Protein AF-0000000082937154 (afdb_homodimer)

Solvent-accessible surface area (backbone atoms only — not comparable to full-atom values): 15967 Å² total; per-residue (Å²): 131,88,76,51,80,86,66,38,64,66,55,57,50,41,54,34,39,50,52,52,50,51,52,53,35,63,71,28,48,88,72,75,44,52,66,71,50,44,55,55,50,51,50,39,73,74,44,65,53,44,35,60,64,55,51,27,68,72,65,76,47,57,61,68,59,49,54,52,46,49,52,52,39,34,72,74,45,31,31,45,79,43,71,35,86,90,38,79,87,40,44,27,39,31,69,30,74,59,29,53,55,45,42,71,60,46,50,59,52,53,53,49,49,49,48,42,43,45,56,98,56,53,72,68,55,48,54,53,42,50,52,52,50,50,47,30,36,52,47,48,55,75,73,103,132,87,76,50,80,87,66,37,64,66,55,56,50,40,54,33,40,52,53,53,52,52,52,53,36,63,71,29,48,90,71,75,43,51,66,72,50,44,53,55,50,52,50,38,74,74,44,65,54,44,35,61,66,56,51,27,66,72,64,75,48,57,61,70,60,49,54,52,46,49,52,52,39,34,74,73,45,31,32,44,79,43,70,34,87,89,39,79,87,40,44,28,40,31,68,32,76,58,28,52,56,46,44,71,60,46,50,59,52,54,51,51,48,50,49,42,42,44,57,97,56,51,71,70,56,48,54,52,41,51,52,53,49,50,48,30,36,52,46,48,56,74,71,102

Nearest PDB structures (foldseek):
  6pcp-assembly2_C  TM=8.748E-01  e=1.865E-07  Bordetella pertussis
  3bpx-assembly1_A  TM=7.138E-01  e=6.245E-08  unclassified
  3bpv-assembly1_A-2  TM=7.053E-01  e=4.897E-08  unclassified
  3vod-assembly1_A  TM=7.168E-01  e=1.219E-07  Escherichia coli K-12
  7kfq-assembly1_A  TM=7.579E-01  e=2.853E-07  Variovorax paradoxus

Organism: NCBI:txid1808955

Radius of gyration: 21.69 Å; Cα contacts (8 Å, |Δi|>4): 316; chains: 2; bounding box: 41×73×37 Å

Sequence (288 aa):
MKLSLHDYISIKLHQTDLNLTSFIKSKLEPYNIAPEQNLIMMLLWEKDGLTQNQLVESLDKDKTNIARMASNLEQKGFIKRINCDHDRRSVRLYLTQKGKELGEEIIPIAEAFNEIVCHDITKKELIEFERILSKMNRNVQKLIMKLSLHDYISIKLHQTDLNLTSFIKSKLEPYNIAPEQNLIMMLLWEKDGLTQNQLVESLDKDKTNIARMASNLEQKGFIKRINCDHDRRSVRLYLTQKGKELGEEIIPIAEAFNEIVCHDITKKELIEFERILSKMNRNVQKLI

pLDDT: mean 92.47, std 8.11, range [46.94, 98.44]

Structure (mmCIF, N/CA/C/O backbone):
data_AF-0000000082937154-model_v1
#
loop_
_entity.id
_entity.type
_entity.pdbx_description
1 polymer 'MarR family transcriptional regulator'
#
loop_
_atom_site.group_PDB
_atom_site.id
_atom_site.type_symbol
_atom_site.label_atom_id
_atom_site.label_alt_id
_atom_site.label_comp_id
_atom_site.label_asym_id
_atom_site.label_entity_id
_atom_site.label_seq_id
_atom_site.pdbx_PDB_ins_code
_atom_site.Cartn_x
_atom_site.Cartn_y
_atom_site.Cartn_z
_atom_site.occupancy
_atom_site.B_iso_or_equiv
_atom_site.auth_seq_id
_atom_site.auth_comp_id
_atom_site.auth_asym_id
_atom_site.auth_atom_id
_atom_site.pdbx_PDB_model_num
ATOM 1 N N . MET A 1 1 ? 14.117 -17.875 -15.75 1 48.12 1 MET A N 1
ATOM 2 C CA . MET A 1 1 ? 14.305 -18.156 -14.328 1 48.12 1 MET A CA 1
ATOM 3 C C . MET A 1 1 ? 12.984 -18.094 -13.578 1 48.12 1 MET A C 1
ATOM 5 O O . MET A 1 1 ? 12.148 -17.234 -13.852 1 48.12 1 MET A O 1
ATOM 9 N N . LYS A 1 2 ? 12.555 -19.172 -12.984 1 67.25 2 LYS A N 1
ATOM 10 C CA . LYS A 1 2 ? 11.281 -19.297 -12.273 1 67.25 2 LYS A CA 1
ATOM 11 C C . LYS A 1 2 ? 11.266 -18.438 -11.016 1 67.25 2 LYS A C 1
ATOM 13 O O . LYS A 1 2 ? 12.07 -18.656 -10.102 1 67.25 2 LYS A O 1
ATOM 18 N N . LEU A 1 3 ? 10.711 -17.344 -11.094 1 74.25 3 LEU A N 1
ATOM 19 C CA . LEU A 1 3 ? 10.617 -16.453 -9.938 1 74.25 3 LEU A CA 1
ATOM 20 C C . LEU A 1 3 ? 9.758 -17.078 -8.844 1 74.25 3 LEU A C 1
ATOM 22 O O . LEU A 1 3 ? 8.758 -17.734 -9.141 1 74.25 3 LEU A O 1
ATOM 26 N N . SER A 1 4 ? 10.422 -17 -7.703 1 83.38 4 SER A N 1
ATOM 27 C CA . SER A 1 4 ? 9.641 -17.359 -6.523 1 83.38 4 SER A CA 1
ATOM 28 C C . SER A 1 4 ? 8.969 -16.125 -5.922 1 83.38 4 SER A C 1
ATOM 30 O O . SER A 1 4 ? 9.297 -14.992 -6.289 1 83.38 4 SER A O 1
ATOM 32 N N . LEU A 1 5 ? 8.008 -16.375 -5.082 1 80.06 5 LEU A N 1
ATOM 33 C CA . LEU A 1 5 ? 7.254 -15.305 -4.441 1 80.06 5 LEU A CA 1
ATOM 34 C C . LEU A 1 5 ? 8.195 -14.281 -3.814 1 80.06 5 LEU A C 1
ATOM 36 O O . LEU A 1 5 ? 7.953 -13.078 -3.906 1 80.06 5 LEU A O 1
ATOM 40 N N . HIS A 1 6 ? 9.344 -14.742 -3.311 1 77 6 HIS A N 1
ATOM 41 C CA . HIS A 1 6 ? 10.266 -13.891 -2.57 1 77 6 HIS A CA 1
ATOM 42 C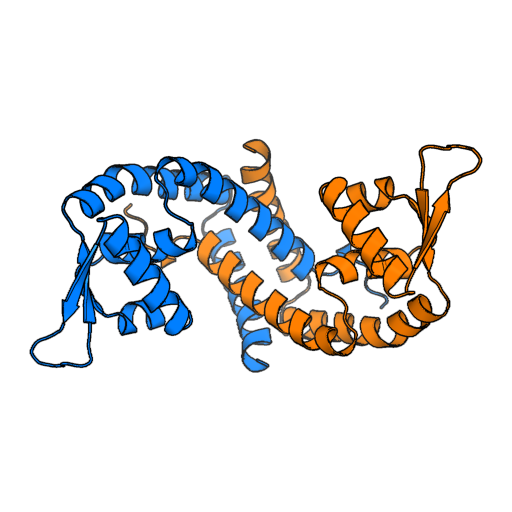 C . HIS A 1 6 ? 11.102 -13.031 -3.516 1 77 6 HIS A C 1
ATOM 44 O O . HIS A 1 6 ? 11.773 -12.094 -3.08 1 77 6 HIS A O 1
ATOM 50 N N . ASP A 1 7 ? 10.93 -13.375 -4.77 1 85 7 ASP A N 1
ATOM 51 C CA . ASP A 1 7 ? 11.695 -12.625 -5.758 1 85 7 ASP A CA 1
ATOM 52 C C . ASP A 1 7 ? 10.969 -11.344 -6.168 1 85 7 ASP A C 1
ATOM 54 O O . ASP A 1 7 ? 11.562 -10.461 -6.789 1 85 7 ASP A O 1
ATOM 58 N N . TYR A 1 8 ? 9.773 -11.234 -5.789 1 91.38 8 TYR A N 1
ATOM 59 C CA . TYR A 1 8 ? 8.969 -10.094 -6.195 1 91.38 8 TYR A CA 1
ATOM 60 C C . TYR A 1 8 ? 9.062 -8.961 -5.18 1 91.38 8 TYR A C 1
ATOM 62 O O . TYR A 1 8 ? 8.367 -8.977 -4.16 1 91.38 8 TYR A O 1
ATOM 70 N N . ILE A 1 9 ? 9.875 -7.965 -5.523 1 95.38 9 ILE A N 1
ATOM 71 C CA . ILE A 1 9 ? 10.125 -6.852 -4.617 1 95.38 9 ILE A CA 1
ATOM 72 C C . ILE A 1 9 ? 8.812 -6.113 -4.332 1 95.38 9 ILE A C 1
ATOM 74 O O . ILE A 1 9 ? 8.633 -5.559 -3.246 1 95.38 9 ILE A O 1
ATOM 78 N N . SER A 1 10 ? 7.887 -6.199 -5.312 1 96.38 10 SER A N 1
ATOM 79 C CA . SER A 1 10 ? 6.609 -5.508 -5.188 1 96.38 10 SER A CA 1
ATOM 80 C C . SER A 1 10 ? 5.793 -6.062 -4.027 1 96.38 10 SER A C 1
ATOM 82 O O . SER A 1 10 ? 5.012 -5.336 -3.404 1 96.38 10 SER A O 1
ATOM 84 N N . ILE A 1 11 ? 5.965 -7.336 -3.727 1 93.75 11 ILE A N 1
ATOM 85 C CA . ILE A 1 11 ? 5.234 -7.965 -2.631 1 93.75 11 ILE A CA 1
ATOM 86 C C . ILE A 1 11 ? 5.754 -7.434 -1.296 1 93.75 11 ILE A C 1
ATOM 88 O O . ILE A 1 11 ? 4.965 -7.074 -0.416 1 93.75 11 ILE A O 1
ATOM 92 N N . LYS A 1 12 ? 7.047 -7.344 -1.156 1 93.94 12 LYS A N 1
ATOM 93 C CA . LYS A 1 12 ? 7.637 -6.797 0.06 1 93.94 12 LYS A CA 1
ATOM 94 C C . LYS A 1 12 ? 7.273 -5.324 0.232 1 93.94 12 LYS A C 1
ATOM 96 O O . LYS A 1 12 ? 7.004 -4.871 1.348 1 93.94 12 LYS A O 1
ATOM 101 N N . LEU A 1 13 ? 7.316 -4.605 -0.853 1 97.25 13 LEU A N 1
ATOM 102 C CA . LEU A 1 13 ? 6.91 -3.205 -0.842 1 97.25 13 LEU A CA 1
ATOM 103 C C . LEU A 1 13 ? 5.473 -3.061 -0.359 1 97.25 13 LEU A C 1
ATOM 105 O O . LEU A 1 13 ? 5.18 -2.225 0.499 1 97.25 13 LEU A O 1
ATOM 109 N N . HIS A 1 14 ? 4.602 -3.881 -0.85 1 95.56 14 HIS A N 1
ATOM 110 C CA . HIS A 1 14 ? 3.189 -3.861 -0.482 1 95.56 14 HIS A CA 1
ATOM 111 C C . HIS A 1 14 ? 3 -4.18 0.997 1 95.56 14 HIS A C 1
ATOM 113 O O . HIS A 1 14 ? 2.281 -3.467 1.702 1 95.56 14 HIS A O 1
ATOM 119 N N . GLN A 1 15 ? 3.627 -5.211 1.445 1 92.25 15 GLN A N 1
ATOM 120 C CA . GLN A 1 15 ? 3.523 -5.609 2.846 1 92.25 15 GLN A CA 1
ATOM 121 C C . GLN A 1 15 ? 4.016 -4.5 3.77 1 92.25 15 GLN A C 1
ATOM 123 O O . GLN A 1 15 ? 3.406 -4.23 4.809 1 92.25 15 GLN A O 1
ATOM 128 N N . THR A 1 16 ? 5.102 -3.898 3.385 1 96.12 16 THR A N 1
ATOM 129 C CA . THR A 1 16 ? 5.641 -2.799 4.176 1 96.12 16 THR A CA 1
ATOM 130 C C . THR A 1 16 ? 4.66 -1.631 4.219 1 96.12 16 THR A C 1
ATOM 132 O O . THR A 1 16 ? 4.395 -1.072 5.285 1 96.12 16 THR A O 1
ATOM 135 N N . ASP A 1 17 ? 4.141 -1.3 3.082 1 96.25 17 ASP A N 1
ATOM 136 C CA . ASP A 1 17 ? 3.174 -0.207 3.025 1 96.25 17 ASP A CA 1
ATOM 137 C C . ASP A 1 17 ? 1.973 -0.488 3.928 1 96.25 17 ASP A C 1
ATOM 139 O O . ASP A 1 17 ? 1.494 0.405 4.629 1 96.25 17 ASP A O 1
ATOM 143 N N . LEU A 1 18 ? 1.477 -1.702 3.936 1 93.44 18 LEU A N 1
ATOM 144 C CA . LEU A 1 18 ? 0.341 -2.074 4.773 1 93.44 18 LEU A CA 1
ATOM 145 C C . LEU A 1 18 ? 0.667 -1.877 6.25 1 93.44 18 LEU A C 1
ATOM 147 O O . LEU A 1 18 ? -0.152 -1.35 7.004 1 93.44 18 LEU A O 1
ATOM 151 N N . ASN A 1 19 ? 1.803 -2.305 6.602 1 94.31 19 ASN A N 1
ATOM 152 C CA . ASN A 1 19 ? 2.197 -2.172 8 1 94.31 19 ASN A CA 1
ATOM 153 C C . ASN A 1 19 ? 2.365 -0.709 8.398 1 94.31 19 ASN A C 1
ATOM 155 O O . ASN A 1 19 ? 1.911 -0.299 9.469 1 94.31 19 ASN A O 1
ATOM 159 N N . LEU A 1 20 ? 2.998 0.089 7.57 1 96.62 20 LEU A N 1
ATOM 160 C CA . LEU A 1 20 ? 3.182 1.51 7.844 1 96.62 20 LEU A CA 1
ATOM 161 C C . LEU A 1 20 ? 1.838 2.225 7.938 1 96.62 20 LEU A C 1
ATOM 163 O O . LEU A 1 20 ? 1.603 2.994 8.875 1 96.62 20 LEU A O 1
ATOM 167 N N . THR A 1 21 ? 1.001 1.946 7.02 1 95.5 21 THR A N 1
ATOM 168 C CA . THR A 1 21 ? -0.296 2.611 6.969 1 95.5 21 THR A CA 1
ATOM 169 C C . THR A 1 21 ? -1.167 2.189 8.148 1 95.5 21 THR A C 1
ATOM 171 O O . THR A 1 21 ? -1.877 3.012 8.727 1 95.5 21 THR A O 1
ATOM 174 N N . SER A 1 22 ? -1.116 0.911 8.469 1 94.5 22 SER A N 1
ATOM 175 C CA . SER A 1 22 ? -1.858 0.433 9.633 1 94.5 22 SER A CA 1
ATOM 176 C C . SER A 1 22 ? -1.405 1.141 10.906 1 94.5 22 SER A C 1
ATOM 178 O O . SER A 1 22 ? -2.232 1.535 11.727 1 94.5 22 SER A O 1
ATOM 180 N N . PHE A 1 23 ? -0.151 1.276 11.047 1 96.06 23 PHE A N 1
ATOM 181 C CA . PHE A 1 23 ? 0.406 1.916 12.234 1 96.06 23 PHE A CA 1
ATOM 182 C C . PHE A 1 23 ? -0.051 3.367 12.336 1 96.06 23 PHE A C 1
ATOM 184 O O . PHE A 1 23 ? -0.577 3.789 13.367 1 96.06 23 PHE A O 1
ATOM 191 N N . ILE A 1 24 ? 0.097 4.117 11.258 1 96.75 24 ILE A N 1
ATOM 192 C CA . ILE A 1 24 ? -0.251 5.531 11.328 1 96.75 24 ILE A CA 1
ATOM 193 C C . ILE A 1 24 ? -1.763 5.688 11.477 1 96.75 24 ILE A C 1
ATOM 195 O O . ILE A 1 24 ? -2.236 6.602 12.156 1 96.75 24 ILE A O 1
ATOM 199 N N . LYS A 1 25 ? -2.496 4.844 10.852 1 96.25 25 LYS A N 1
ATOM 200 C CA . LYS A 1 25 ? -3.947 4.848 11.016 1 96.25 25 LYS A CA 1
ATOM 201 C C . LYS A 1 25 ? -4.332 4.695 12.484 1 96.25 25 LYS A C 1
ATOM 203 O O . LYS A 1 25 ? -5.219 5.398 12.977 1 96.25 25 LYS A O 1
ATOM 208 N N . SER A 1 26 ? -3.691 3.768 13.133 1 96.25 26 SER A N 1
ATOM 209 C CA . SER A 1 26 ? -3.984 3.531 14.547 1 96.25 26 SER A CA 1
ATOM 210 C C . SER A 1 26 ? -3.684 4.766 15.391 1 96.25 26 SER A C 1
ATOM 212 O O . SER A 1 26 ? -4.352 5.016 16.391 1 96.25 26 SER A O 1
ATOM 214 N N . LYS A 1 27 ? -2.67 5.535 15.031 1 96.38 27 LYS A N 1
ATOM 215 C CA . LYS A 1 27 ? -2.299 6.742 15.758 1 96.38 27 LYS A CA 1
ATOM 216 C C . LYS A 1 27 ? -3.277 7.879 15.477 1 96.38 27 LYS A C 1
ATOM 218 O O . LYS A 1 27 ? -3.496 8.742 16.328 1 96.38 27 LYS A O 1
ATOM 223 N N . LEU A 1 28 ? -3.928 7.844 14.352 1 97.25 28 LEU A N 1
ATOM 224 C CA . LEU A 1 28 ? -4.812 8.922 13.93 1 97.25 28 LEU A CA 1
ATOM 225 C C . LEU A 1 28 ? -6.25 8.641 14.352 1 97.25 28 LEU A C 1
ATOM 227 O O . LEU A 1 28 ? -7.078 9.555 14.391 1 97.25 28 LEU A O 1
ATOM 231 N N . GLU A 1 29 ? -6.512 7.418 14.656 1 96.38 29 GLU A N 1
ATOM 232 C CA . GLU A 1 29 ? -7.863 6.941 14.945 1 96.38 29 GLU A CA 1
ATOM 233 C C . GLU A 1 29 ? -8.531 7.785 16.031 1 96.38 29 GLU A C 1
ATOM 235 O O . GLU A 1 29 ? -9.672 8.211 15.875 1 96.38 29 GLU A O 1
ATOM 240 N N . PRO A 1 30 ? -7.859 8.117 17.062 1 96.69 30 PRO A N 1
ATOM 241 C CA . PRO A 1 30 ? -8.484 8.906 18.141 1 96.69 30 PRO A CA 1
ATOM 242 C C . PRO A 1 30 ? -8.945 10.281 17.672 1 96.69 30 PRO A C 1
ATOM 244 O O . PRO A 1 30 ? -9.773 10.914 18.312 1 96.69 30 PRO A O 1
ATOM 247 N N . TYR A 1 31 ? -8.453 10.766 16.594 1 96.56 31 TYR A N 1
ATOM 248 C CA . TYR A 1 31 ? -8.742 12.117 16.109 1 96.56 31 TYR A CA 1
ATOM 249 C C . TYR A 1 31 ? -9.766 12.094 14.992 1 96.56 31 TYR A C 1
ATOM 251 O O . TYR A 1 31 ? -10.062 13.133 14.391 1 96.56 31 TYR A O 1
ATOM 259 N N . ASN A 1 32 ? -10.172 10.898 14.648 1 95.12 32 ASN A N 1
ATOM 260 C CA . ASN A 1 32 ? -11.195 10.703 13.625 1 95.12 32 ASN A CA 1
ATOM 261 C C . ASN A 1 32 ? -10.734 11.234 12.273 1 95.12 32 ASN A C 1
ATOM 263 O O . ASN A 1 32 ? -11.484 11.945 11.594 1 95.12 32 ASN A O 1
ATOM 267 N N . ILE A 1 33 ? -9.555 11.055 11.914 1 95.88 33 ILE A N 1
ATOM 268 C CA . ILE A 1 33 ? -8.984 11.453 10.633 1 95.88 33 ILE A CA 1
ATOM 269 C C . ILE A 1 33 ? -8.32 10.25 9.969 1 95.88 33 ILE A C 1
ATOM 271 O O . ILE A 1 33 ? -7.543 9.531 10.602 1 95.88 33 ILE A O 1
ATOM 275 N N . ALA A 1 34 ? -8.656 9.969 8.781 1 94.69 34 ALA A N 1
ATOM 276 C CA . ALA A 1 34 ? -8.016 8.906 8.008 1 94.69 34 ALA A CA 1
ATOM 277 C C . ALA A 1 34 ? -6.66 9.352 7.469 1 94.69 34 ALA A C 1
ATOM 279 O O . ALA A 1 34 ? -6.418 10.547 7.305 1 94.69 34 ALA A O 1
ATOM 280 N N . PRO A 1 35 ? -5.832 8.398 7.133 1 94.31 35 PRO A N 1
ATOM 281 C CA . PRO A 1 35 ? -4.508 8.742 6.609 1 94.31 35 PRO A CA 1
ATOM 282 C C . PRO A 1 35 ? -4.578 9.625 5.367 1 94.31 35 PRO A C 1
ATOM 284 O O . PRO A 1 35 ? -3.842 10.609 5.262 1 94.31 35 PRO A O 1
ATOM 287 N N . GLU A 1 36 ? -5.504 9.344 4.535 1 92.94 36 GLU A N 1
ATOM 288 C CA . GLU A 1 36 ? -5.625 10.125 3.309 1 92.94 36 GLU A CA 1
ATOM 289 C C . GLU A 1 36 ? -6.125 11.539 3.602 1 92.94 36 GLU A C 1
ATOM 291 O O . GLU A 1 36 ? -5.727 12.492 2.938 1 92.94 36 GLU A O 1
ATOM 296 N N . GLN A 1 37 ? -7 11.633 4.473 1 95.06 37 GLN A N 1
ATOM 297 C CA . GLN A 1 37 ? -7.473 12.945 4.91 1 95.06 37 GLN A CA 1
ATOM 298 C C . GLN A 1 37 ? -6.352 13.742 5.57 1 95.06 37 GLN A C 1
ATOM 300 O O . GLN A 1 37 ? -6.25 14.953 5.379 1 95.06 37 GLN A O 1
ATOM 305 N N . ASN A 1 38 ? -5.559 13.031 6.309 1 95.25 38 ASN A N 1
ATOM 306 C CA . ASN A 1 38 ? -4.43 13.68 6.977 1 95.25 38 ASN A CA 1
ATOM 307 C C . ASN A 1 38 ? -3.471 14.305 5.969 1 95.25 38 ASN A C 1
ATOM 309 O O . ASN A 1 38 ? -2.859 15.336 6.25 1 95.25 38 ASN A O 1
ATOM 313 N N . LEU A 1 39 ? -3.307 13.727 4.887 1 94.31 39 LEU A N 1
ATOM 314 C CA . LEU A 1 39 ? -2.439 14.297 3.861 1 94.31 39 LEU A CA 1
ATOM 315 C C . LEU A 1 39 ? -2.924 15.68 3.439 1 94.31 39 LEU A C 1
ATOM 317 O O . LEU A 1 39 ? -2.119 16.594 3.252 1 94.31 39 LEU A O 1
ATOM 321 N N . ILE A 1 40 ? -4.215 15.789 3.258 1 94.88 40 ILE A N 1
ATOM 322 C CA . ILE A 1 40 ? -4.797 17.094 2.926 1 94.88 40 ILE A CA 1
ATOM 323 C C . ILE A 1 40 ? -4.52 18.078 4.051 1 94.88 40 ILE A C 1
ATOM 325 O O . ILE A 1 40 ? -4.09 19.203 3.799 1 94.88 40 ILE A O 1
ATOM 329 N N . MET A 1 41 ? -4.75 17.625 5.246 1 96.75 41 MET A N 1
ATOM 330 C CA . MET A 1 41 ? -4.539 18.484 6.41 1 96.75 41 MET A CA 1
ATOM 331 C C . MET A 1 41 ? -3.086 18.938 6.5 1 96.75 41 MET A C 1
ATOM 333 O O . MET A 1 41 ? -2.809 20.094 6.797 1 96.75 41 MET A O 1
ATOM 337 N N . MET A 1 42 ? -2.211 18.078 6.238 1 95.38 42 MET A N 1
ATOM 338 C CA . MET A 1 42 ? -0.787 18.391 6.281 1 95.38 42 MET A CA 1
ATOM 339 C C . MET A 1 42 ? -0.443 19.5 5.293 1 95.38 42 MET A C 1
ATOM 341 O O . MET A 1 4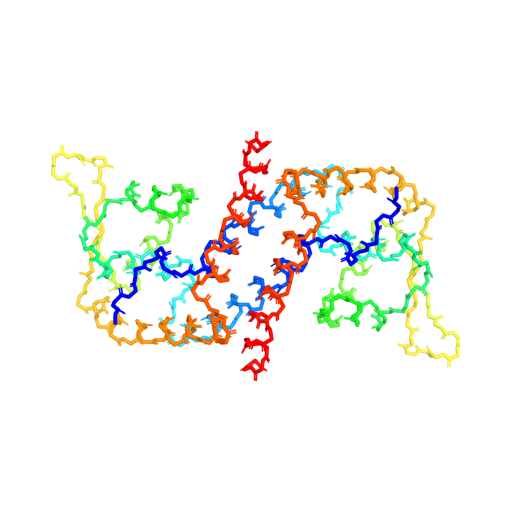2 ? 0.333 20.391 5.613 1 95.38 42 MET A O 1
ATOM 345 N N . LEU A 1 43 ? -0.946 19.406 4.145 1 94.94 43 LEU A N 1
ATOM 346 C CA . LEU A 1 43 ? -0.717 20.453 3.15 1 94.94 43 LEU A CA 1
ATOM 347 C C . LEU A 1 43 ? -1.264 21.781 3.633 1 94.94 43 LEU A C 1
ATOM 349 O O . LEU A 1 43 ? -0.603 22.812 3.492 1 94.94 43 LEU A O 1
ATOM 353 N N . LEU A 1 44 ? -2.402 21.719 4.246 1 96.56 44 LEU A N 1
ATOM 354 C CA . LEU A 1 44 ? -3.047 22.938 4.711 1 96.56 44 LEU A CA 1
ATOM 355 C C . LEU A 1 44 ? -2.307 23.531 5.91 1 96.56 44 LEU A C 1
ATOM 357 O O . LEU A 1 44 ? -2.264 24.75 6.086 1 96.56 44 LEU A O 1
ATOM 361 N N . TRP A 1 45 ? -1.768 22.656 6.723 1 95.69 45 TRP A N 1
ATOM 362 C CA . TRP A 1 45 ? -0.969 23.125 7.848 1 95.69 45 TRP A CA 1
ATOM 363 C C . TRP A 1 45 ? 0.317 23.797 7.367 1 95.69 45 TRP A C 1
ATOM 365 O O . TRP A 1 45 ? 0.853 24.672 8.039 1 95.69 45 TRP A O 1
ATOM 375 N N . GLU A 1 46 ? 0.781 23.391 6.25 1 93.81 46 GLU A N 1
ATOM 376 C CA . GLU A 1 46 ? 1.952 24.016 5.641 1 93.81 46 GLU A CA 1
ATOM 377 C C . GLU A 1 46 ? 1.587 25.328 4.957 1 93.81 46 GLU A C 1
ATOM 379 O O . GLU A 1 46 ? 2.314 26.312 5.074 1 93.81 46 GLU A O 1
ATOM 384 N N . LYS A 1 47 ? 0.538 25.25 4.203 1 94.75 47 LYS A N 1
ATOM 385 C CA . LYS A 1 47 ? 0.03 26.422 3.504 1 94.75 47 LYS A CA 1
ATOM 386 C C . LYS A 1 47 ? -1.495 26.422 3.459 1 94.75 47 LYS A C 1
ATOM 388 O O . LYS A 1 47 ? -2.098 25.656 2.709 1 94.75 47 LYS A O 1
ATOM 393 N N . ASP A 1 48 ? -2.078 27.391 4.156 1 96 48 ASP A N 1
ATOM 394 C CA . ASP A 1 48 ? -3.531 27.5 4.23 1 96 48 ASP A CA 1
ATOM 395 C C . ASP A 1 48 ? -4.109 28.094 2.951 1 96 48 ASP A C 1
ATOM 397 O O . ASP A 1 48 ? -3.406 28.781 2.211 1 96 48 ASP A O 1
ATOM 401 N N . GLY A 1 49 ? -5.324 27.656 2.68 1 95.75 49 GLY A N 1
ATOM 402 C CA . GLY A 1 49 ? -6.031 28.297 1.58 1 95.75 49 GLY A CA 1
ATOM 403 C C . GLY A 1 49 ? -5.684 27.703 0.225 1 95.75 49 GLY A C 1
ATOM 404 O O . GLY A 1 49 ? -5.625 28.422 -0.773 1 95.75 49 GLY A O 1
ATOM 405 N N . LEU A 1 50 ? -5.402 26.5 0.157 1 95.12 50 LEU A N 1
ATOM 406 C CA . LEU A 1 50 ? -5.117 25.844 -1.109 1 95.12 50 LEU A CA 1
ATOM 407 C C . LEU A 1 50 ? -6.406 25.516 -1.854 1 95.12 50 LEU A C 1
ATOM 409 O O . LEU A 1 50 ? -7.426 25.203 -1.232 1 95.12 50 LEU A O 1
ATOM 413 N N . THR A 1 51 ? -6.316 25.562 -3.172 1 93.56 51 THR A N 1
ATOM 414 C CA . THR A 1 51 ? -7.453 25.141 -3.988 1 93.56 51 THR A CA 1
ATOM 415 C C . THR A 1 51 ? -7.508 23.625 -4.117 1 93.56 51 THR A C 1
ATOM 417 O O . THR A 1 51 ? -6.508 22.938 -3.889 1 93.56 51 THR A O 1
ATOM 420 N N . GLN A 1 52 ? -8.672 23.109 -4.434 1 91.88 52 GLN A N 1
ATOM 421 C CA . GLN A 1 52 ? -8.805 21.688 -4.688 1 91.88 52 GLN A CA 1
ATOM 422 C C . GLN A 1 52 ? -7.836 21.234 -5.773 1 91.88 52 GLN A C 1
ATOM 424 O O . GLN A 1 52 ? -7.238 20.156 -5.668 1 91.88 52 GLN A O 1
ATOM 429 N N . ASN A 1 53 ? -7.641 22.047 -6.73 1 90.44 53 ASN A N 1
ATOM 430 C CA . ASN A 1 53 ? -6.727 21.719 -7.82 1 90.44 53 ASN A CA 1
ATOM 431 C C . ASN A 1 53 ? -5.281 21.625 -7.332 1 90.44 53 ASN A C 1
ATOM 433 O O . ASN A 1 53 ? -4.535 20.734 -7.75 1 90.44 53 ASN A O 1
ATOM 437 N N . GLN A 1 54 ? -4.895 22.516 -6.523 1 91.94 54 GLN A N 1
ATOM 438 C CA . GLN A 1 54 ? -3.551 22.484 -5.957 1 91.94 54 GLN A CA 1
ATOM 439 C C . GLN A 1 54 ? -3.334 21.234 -5.109 1 91.94 54 GLN A C 1
ATOM 441 O O . GLN A 1 54 ? -2.244 20.656 -5.121 1 91.94 54 GLN A O 1
ATOM 446 N N . LEU A 1 55 ? -4.34 20.828 -4.391 1 92.69 55 LEU A N 1
ATOM 447 C CA . LEU A 1 55 ? -4.266 19.625 -3.588 1 92.69 55 LEU A CA 1
ATOM 448 C C . LEU A 1 55 ? -4.129 18.391 -4.477 1 92.69 55 LEU A C 1
ATOM 450 O O . LEU A 1 55 ? -3.326 17.5 -4.188 1 92.69 55 LEU A O 1
ATOM 454 N N . VAL A 1 56 ? -4.902 18.359 -5.543 1 90.19 56 VAL A N 1
ATOM 455 C CA . VAL A 1 56 ? -4.863 17.25 -6.496 1 90.19 56 VAL A CA 1
ATOM 456 C C . VAL A 1 56 ? -3.465 17.141 -7.094 1 90.19 56 VAL A C 1
ATOM 458 O O . VAL A 1 56 ? -2.914 16.031 -7.18 1 90.19 56 VAL A O 1
ATOM 461 N N . GLU A 1 57 ? -2.887 18.266 -7.445 1 88 57 GLU A N 1
ATOM 462 C CA . GLU A 1 57 ? -1.556 18.297 -8.047 1 88 57 GLU A CA 1
ATOM 463 C C . GLU A 1 57 ? -0.494 17.828 -7.051 1 88 57 GLU A C 1
ATOM 465 O O . GLU A 1 57 ? 0.448 17.125 -7.43 1 88 57 GLU A O 1
ATOM 470 N N . SER A 1 58 ? -0.66 18.203 -5.812 1 87.44 58 SER A N 1
ATOM 471 C CA . SER A 1 58 ? 0.332 17.891 -4.789 1 87.44 58 SER A CA 1
ATOM 472 C C . SER A 1 58 ? 0.261 16.422 -4.375 1 87.44 58 SER A C 1
ATOM 474 O O . SER A 1 58 ? 1.286 15.805 -4.078 1 87.44 58 SER A O 1
ATOM 476 N N . LEU A 1 59 ? -0.9 15.812 -4.332 1 85.81 59 LEU A N 1
ATOM 477 C CA . LEU A 1 59 ? -1.08 14.461 -3.82 1 85.81 59 LEU A CA 1
ATOM 478 C C . LEU A 1 59 ? -1.166 13.453 -4.961 1 85.81 59 LEU A C 1
ATOM 480 O O . LEU A 1 59 ? -1.153 12.242 -4.727 1 85.81 59 LEU A O 1
ATOM 484 N N . ASP A 1 60 ? -1.074 13.859 -6.195 1 77.38 60 ASP A N 1
ATOM 485 C CA . ASP A 1 60 ? -1.213 13 -7.363 1 77.38 60 ASP A CA 1
ATOM 486 C C . ASP A 1 60 ? -2.412 12.062 -7.215 1 77.38 60 ASP A C 1
ATOM 488 O O . ASP A 1 60 ? -2.287 10.852 -7.398 1 77.38 60 ASP A O 1
ATOM 492 N N . LYS A 1 61 ? -3.482 12.641 -6.727 1 75.44 61 LYS A N 1
ATOM 493 C CA . LYS A 1 61 ? -4.719 11.898 -6.512 1 75.44 61 LYS A CA 1
ATOM 494 C C . LYS A 1 61 ? -5.836 12.406 -7.418 1 75.44 61 LYS A C 1
ATOM 496 O O . LYS A 1 61 ? -5.699 13.453 -8.047 1 75.44 61 LYS A O 1
ATOM 501 N N . ASP A 1 62 ? -6.82 11.57 -7.441 1 74.5 62 ASP A N 1
ATOM 502 C CA . ASP A 1 62 ? -7.957 11.922 -8.289 1 74.5 62 ASP A CA 1
ATOM 503 C C . ASP A 1 62 ? -8.781 13.047 -7.656 1 74.5 62 ASP A C 1
ATOM 505 O O . ASP A 1 62 ? -8.922 13.109 -6.434 1 74.5 62 ASP A O 1
ATOM 509 N N . LYS A 1 63 ? -9.234 13.828 -8.523 1 78.44 63 LYS A N 1
ATOM 510 C CA . LYS A 1 63 ? -10 15.008 -8.156 1 78.44 63 LYS A CA 1
ATOM 511 C C . LYS A 1 63 ? -11.242 14.625 -7.355 1 78.44 63 LYS A C 1
ATOM 513 O O . LYS A 1 63 ? -11.562 15.273 -6.352 1 78.44 63 LYS A O 1
ATOM 518 N N . THR A 1 64 ? -11.852 13.594 -7.824 1 83.25 64 THR A N 1
ATOM 519 C CA . THR A 1 64 ? -13.086 13.156 -7.188 1 83.25 64 THR A CA 1
ATOM 520 C C . THR A 1 64 ? -12.828 12.734 -5.742 1 83.25 64 THR A C 1
ATOM 522 O O . THR A 1 64 ? -13.609 13.055 -4.844 1 83.25 64 THR A O 1
ATOM 525 N N . ASN A 1 65 ? -11.766 12.109 -5.484 1 88.44 65 ASN A N 1
ATOM 526 C CA . ASN A 1 65 ? -11.398 11.664 -4.145 1 88.44 65 ASN A CA 1
ATOM 527 C C . ASN A 1 65 ? -11.086 12.836 -3.227 1 88.44 65 ASN A C 1
ATOM 529 O O . ASN A 1 65 ? -11.492 12.852 -2.064 1 88.44 65 ASN A O 1
ATOM 533 N N . ILE A 1 66 ? -10.5 13.82 -3.768 1 92.62 66 ILE A N 1
ATOM 534 C CA . ILE A 1 66 ? -10.125 14.992 -2.984 1 92.62 66 ILE A CA 1
ATOM 535 C C . ILE A 1 66 ? -11.383 15.75 -2.561 1 92.62 66 ILE A C 1
ATOM 537 O O . ILE A 1 66 ? -11.492 16.188 -1.411 1 92.62 66 ILE A O 1
ATOM 541 N N . ALA A 1 67 ? -12.352 15.922 -3.496 1 92.56 67 ALA A N 1
ATOM 542 C CA . ALA A 1 67 ? -13.602 16.625 -3.189 1 92.56 67 ALA A CA 1
ATOM 543 C C . ALA A 1 67 ? -14.352 15.93 -2.057 1 92.56 67 ALA A C 1
ATOM 545 O O . ALA A 1 67 ? -14.852 16.594 -1.143 1 92.56 67 ALA A O 1
ATOM 546 N N . ARG A 1 68 ? -14.367 14.664 -2.16 1 94.44 68 ARG A N 1
ATOM 547 C CA . ARG A 1 68 ? -15.047 13.875 -1.136 1 94.44 68 ARG A CA 1
ATOM 548 C C . ARG A 1 68 ? -14.352 14.008 0.213 1 94.44 68 ARG A C 1
ATOM 550 O O . ARG A 1 68 ? -15.008 14.18 1.243 1 94.44 68 ARG A O 1
ATOM 557 N N . MET A 1 69 ? -13.117 13.945 0.226 1 95.06 69 MET A N 1
ATOM 558 C CA . MET A 1 69 ? -12.344 14.07 1.459 1 95.06 69 MET A CA 1
ATOM 559 C C . MET A 1 69 ? -12.492 15.461 2.057 1 95.06 69 MET A C 1
ATOM 561 O O . MET A 1 69 ? -12.617 15.609 3.273 1 95.06 69 MET A O 1
ATOM 565 N N . ALA A 1 70 ? -12.484 16.406 1.151 1 95.44 70 ALA A N 1
ATOM 566 C CA . ALA A 1 70 ? -12.672 17.781 1.604 1 95.44 70 ALA A CA 1
ATOM 567 C C . ALA A 1 70 ? -14.031 17.969 2.262 1 95.44 70 ALA A C 1
ATOM 569 O O . ALA A 1 70 ? -14.141 18.625 3.305 1 95.44 70 ALA A O 1
ATOM 570 N N . SER A 1 71 ? -15.031 17.453 1.632 1 96.19 71 SER A N 1
ATOM 571 C CA . SER A 1 71 ? -16.375 17.531 2.186 1 96.19 71 SER A CA 1
ATOM 572 C C . SER A 1 71 ? -16.453 16.875 3.564 1 96.19 71 SER A C 1
ATOM 574 O O . SER A 1 71 ? -17.047 17.438 4.484 1 96.19 71 SER A O 1
ATOM 576 N N . ASN A 1 72 ? -15.828 15.766 3.732 1 97.31 72 ASN A N 1
ATOM 577 C CA . ASN A 1 72 ? -15.789 15.062 5.012 1 97.31 72 ASN A CA 1
ATOM 578 C C . ASN A 1 72 ? -15.07 15.875 6.078 1 97.31 72 ASN A C 1
ATOM 580 O O . ASN A 1 72 ? -15.531 15.961 7.219 1 97.31 72 ASN A O 1
ATOM 584 N N . LEU A 1 73 ? -13.984 16.453 5.715 1 97.88 73 LEU A N 1
ATOM 585 C CA . LEU A 1 73 ? -13.195 17.266 6.637 1 97.88 73 LEU A CA 1
ATOM 586 C C . LEU A 1 73 ? -13.977 18.5 7.074 1 97.88 73 LEU A C 1
ATOM 588 O O . LEU A 1 73 ? -13.867 18.938 8.227 1 97.88 73 LEU A O 1
ATOM 592 N N . GLU A 1 74 ? -14.711 19.047 6.133 1 98 74 GLU A N 1
ATOM 593 C CA . GLU A 1 74 ? -15.562 20.203 6.461 1 98 74 GLU A CA 1
ATOM 594 C C . GLU A 1 74 ? -16.672 19.797 7.43 1 98 74 GLU A C 1
ATOM 596 O O . GLU A 1 74 ? -16.969 20.531 8.375 1 98 74 GLU A O 1
ATOM 601 N N . GLN A 1 75 ? -17.25 18.688 7.172 1 97.88 75 GLN A N 1
ATOM 602 C CA . GLN A 1 75 ? -18.297 18.172 8.047 1 97.88 75 GLN A CA 1
ATOM 603 C C . GLN A 1 75 ? -17.766 17.938 9.461 1 97.88 75 GLN A C 1
ATOM 605 O O . GLN A 1 75 ? -18.469 18.156 10.445 1 97.88 75 GLN A O 1
ATOM 610 N N . LYS A 1 76 ? -16.5 17.562 9.57 1 97.56 76 LYS A N 1
ATOM 611 C CA . LYS A 1 76 ? -15.867 17.328 10.859 1 97.56 76 LYS A CA 1
ATOM 612 C C . LYS A 1 76 ? -15.477 18.641 11.531 1 97.56 76 LYS A C 1
ATOM 614 O O . LYS A 1 76 ? -15.078 18.656 12.703 1 97.56 76 LYS A O 1
ATOM 619 N N . GLY A 1 77 ? -15.578 19.719 10.711 1 98 77 GLY A N 1
ATOM 620 C CA . GLY A 1 77 ? -15.32 21.047 11.25 1 98 77 GLY A CA 1
ATOM 621 C C . GLY A 1 77 ? -13.859 21.438 11.195 1 98 77 GLY A C 1
ATOM 622 O O . GLY A 1 77 ? -13.453 22.406 11.828 1 98 77 GLY A O 1
ATOM 623 N N . PHE A 1 78 ? -12.984 20.734 10.469 1 98.38 78 PHE A N 1
ATOM 624 C CA . PHE A 1 78 ? -11.547 21 10.445 1 98.38 78 PHE A CA 1
ATOM 625 C C . PHE A 1 78 ? -11.203 22.062 9.406 1 98.38 78 PHE A C 1
ATOM 627 O O . PHE A 1 78 ? -10.211 22.766 9.555 1 98.38 78 PHE A O 1
ATOM 634 N N . ILE A 1 79 ? -12.047 22.094 8.367 1 98.44 79 ILE A N 1
ATOM 635 C CA . ILE A 1 79 ? -11.766 23.062 7.309 1 98.44 79 ILE A CA 1
ATOM 636 C C . ILE A 1 79 ? -13.07 23.734 6.863 1 98.44 79 ILE A C 1
ATOM 638 O O . ILE A 1 79 ? -14.156 23.266 7.203 1 98.44 79 ILE A O 1
ATOM 642 N N . LYS A 1 80 ? -12.914 24.844 6.203 1 97.81 80 LYS A N 1
ATOM 643 C CA . LYS A 1 80 ? -14 25.516 5.488 1 97.81 80 LYS A CA 1
ATOM 644 C C . LYS A 1 80 ? -13.672 25.656 4.008 1 97.81 80 LYS A C 1
ATOM 646 O O . LYS A 1 80 ? -12.523 25.922 3.641 1 97.81 80 LYS A O 1
ATOM 651 N N . ARG A 1 81 ? -14.625 25.375 3.188 1 95.19 81 ARG A N 1
ATOM 652 C CA . ARG A 1 81 ? -14.492 25.547 1.744 1 95.19 81 ARG A CA 1
ATOM 653 C C . ARG A 1 81 ? -15.148 26.828 1.28 1 95.19 81 ARG A C 1
ATOM 655 O O . ARG A 1 81 ? -16.328 27.078 1.572 1 95.19 81 ARG A O 1
ATOM 662 N N . ILE A 1 82 ? -14.383 27.656 0.663 1 93.5 82 ILE A N 1
ATOM 663 C CA . ILE A 1 82 ? -14.883 28.953 0.245 1 93.5 82 ILE A CA 1
ATOM 664 C C . ILE A 1 82 ? -14.695 29.125 -1.261 1 93.5 82 ILE A C 1
ATOM 666 O O . ILE A 1 82 ? -13.609 28.875 -1.788 1 93.5 82 ILE A O 1
ATOM 670 N N . ASN A 1 83 ? -15.711 29.516 -1.968 1 89.81 83 ASN A N 1
ATOM 671 C CA . ASN A 1 83 ? -15.609 29.781 -3.4 1 89.81 83 ASN A CA 1
ATOM 672 C C . ASN A 1 83 ? -14.805 31.047 -3.684 1 89.81 83 ASN A C 1
ATOM 674 O O . ASN A 1 83 ? -14.914 32.031 -2.953 1 89.81 83 ASN A O 1
ATOM 678 N N . CYS A 1 84 ? -13.961 30.938 -4.688 1 82.25 84 CYS A N 1
ATOM 679 C CA . CYS A 1 84 ? -13.164 32.094 -5.07 1 82.25 84 CYS A CA 1
ATOM 680 C C . CYS A 1 84 ? -13.992 33.094 -5.883 1 82.25 84 CYS A C 1
ATOM 682 O O . CYS A 1 84 ? -14.758 32.688 -6.766 1 82.25 84 CYS A O 1
ATOM 684 N N . ASP A 1 85 ? -13.922 34.281 -5.48 1 75.69 85 ASP A N 1
ATOM 685 C CA . ASP A 1 85 ? -14.68 35.344 -6.129 1 75.69 85 ASP A CA 1
ATOM 686 C C . ASP A 1 85 ? -14.281 35.5 -7.602 1 75.69 85 ASP A C 1
ATOM 688 O O . ASP A 1 85 ? -15.133 35.75 -8.453 1 75.69 85 ASP A O 1
ATOM 692 N N . HIS A 1 86 ? -13.133 35.344 -7.836 1 78 86 HIS A N 1
ATOM 693 C CA . HIS A 1 86 ? -12.625 35.625 -9.172 1 78 86 HIS A CA 1
ATOM 694 C C . HIS A 1 86 ? -12.734 34.406 -10.078 1 78 86 HIS A C 1
ATOM 696 O O . HIS A 1 86 ? -12.633 34.5 -11.297 1 78 86 HIS A O 1
ATOM 702 N N . ASP A 1 87 ? -12.789 33.281 -9.469 1 70.75 87 ASP A N 1
ATOM 703 C CA . ASP A 1 87 ? -12.93 32.031 -10.211 1 70.75 87 ASP A CA 1
ATOM 704 C C . ASP A 1 87 ? -13.984 31.141 -9.562 1 70.75 87 ASP A C 1
ATOM 706 O O . ASP A 1 87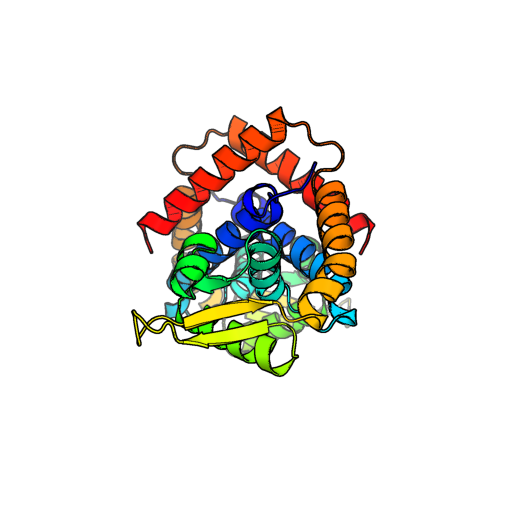 ? -13.68 30.344 -8.664 1 70.75 87 ASP A O 1
ATOM 710 N N . ARG A 1 88 ? -15.242 31.375 -10.055 1 67.38 88 ARG A N 1
ATOM 711 C CA . ARG A 1 88 ? -16.406 30.734 -9.453 1 67.38 88 ARG A CA 1
ATOM 712 C C . ARG A 1 88 ? -16.234 29.219 -9.414 1 67.38 88 ARG A C 1
ATOM 714 O O . ARG A 1 88 ? -16.906 28.516 -8.656 1 67.38 88 ARG A O 1
ATOM 721 N N . ARG A 1 89 ? -15.273 28.734 -10.203 1 73 89 ARG A N 1
ATOM 722 C CA . ARG A 1 89 ? -15.141 27.281 -10.312 1 73 89 ARG A CA 1
ATOM 723 C C . ARG A 1 89 ? -14.062 26.766 -9.367 1 73 89 ARG A C 1
ATOM 725 O O . ARG A 1 89 ? -13.945 25.547 -9.164 1 73 89 ARG A O 1
ATOM 732 N N . SER A 1 90 ? -13.484 27.797 -8.781 1 85.94 90 SER A N 1
ATOM 733 C CA . SER A 1 90 ? -12.406 27.359 -7.902 1 85.94 90 SER A CA 1
ATOM 734 C C . SER A 1 90 ? -12.82 27.438 -6.434 1 85.94 90 SER A C 1
ATOM 736 O O . SER A 1 90 ? -13.461 28.406 -6.016 1 85.94 90 SER A O 1
ATOM 738 N N . VAL A 1 91 ? -12.648 26.375 -5.754 1 91.38 91 VAL A N 1
ATOM 739 C CA . VAL A 1 91 ? -12.953 26.281 -4.332 1 91.38 91 VAL A CA 1
ATOM 740 C C . VAL A 1 91 ? -11.656 26.219 -3.529 1 91.38 91 VAL A C 1
ATOM 742 O O . VAL A 1 91 ? -10.758 25.438 -3.857 1 91.38 91 VAL A O 1
ATOM 745 N N . ARG A 1 92 ? -11.562 27.062 -2.502 1 95.12 92 ARG A N 1
ATOM 746 C CA . ARG A 1 92 ? -10.398 27.062 -1.625 1 95.12 92 ARG A CA 1
ATOM 747 C C . ARG A 1 92 ? -10.734 26.453 -0.267 1 95.12 92 ARG A C 1
ATOM 749 O O . ARG A 1 92 ? -11.836 26.656 0.254 1 95.12 92 ARG A O 1
ATOM 756 N N . LEU A 1 93 ? -9.75 25.766 0.25 1 97.25 93 LEU A N 1
ATOM 757 C CA . LEU A 1 93 ? -9.891 25.156 1.563 1 97.25 93 LEU A CA 1
ATOM 758 C C . LEU A 1 93 ? -9.094 25.922 2.613 1 97.25 93 LEU A C 1
ATOM 760 O O . LEU A 1 93 ? -7.895 26.156 2.43 1 97.25 93 LEU A O 1
ATOM 764 N N . TYR A 1 94 ? -9.773 26.281 3.691 1 97.94 94 TYR A N 1
ATOM 765 C CA . TYR A 1 94 ? -9.141 26.984 4.797 1 97.94 94 TYR A CA 1
ATOM 766 C C . TYR A 1 94 ? -9.297 26.219 6.102 1 97.94 94 TYR A C 1
ATOM 768 O O . TYR A 1 94 ? -10.344 25.625 6.359 1 97.94 94 TYR A O 1
ATOM 776 N N . LEU A 1 95 ? -8.242 26.297 6.871 1 98.38 95 LEU A N 1
ATOM 777 C CA . LEU A 1 95 ? -8.328 25.703 8.203 1 98.38 95 LEU A CA 1
ATOM 778 C C . LEU A 1 95 ? -9.273 26.5 9.094 1 98.38 95 LEU A C 1
ATOM 780 O O . LEU A 1 95 ? -9.281 27.734 9.062 1 98.38 95 LEU A O 1
ATOM 784 N N . THR A 1 96 ? -10.117 25.797 9.844 1 98.44 96 THR A N 1
ATOM 785 C CA . THR A 1 96 ? -10.812 26.406 10.969 1 98.44 96 THR A CA 1
ATOM 786 C C . THR A 1 96 ? -9.914 26.453 12.195 1 98.44 96 THR A C 1
ATOM 788 O O . THR A 1 96 ? -8.773 25.969 12.164 1 98.44 96 THR A O 1
ATOM 791 N N . GLN A 1 97 ? -10.406 27.141 13.258 1 98.25 97 GLN A N 1
ATOM 792 C CA . GLN A 1 97 ? -9.656 27.125 14.516 1 98.25 97 GLN A CA 1
ATOM 793 C C . GLN A 1 97 ? -9.469 25.688 15.008 1 98.25 97 GLN A C 1
ATOM 795 O O . GLN A 1 97 ? -8.391 25.328 15.477 1 98.25 97 GLN A O 1
ATOM 800 N N . LYS A 1 98 ? -10.453 24.875 14.797 1 98.06 98 LYS A N 1
ATOM 801 C CA . LYS A 1 98 ? -10.398 23.469 15.172 1 98.06 98 LYS A CA 1
ATOM 802 C C . LYS A 1 98 ? -9.352 22.734 14.359 1 98.06 98 LYS A C 1
ATOM 804 O O . LYS A 1 98 ? -8.609 21.891 14.891 1 98.06 98 LYS A O 1
ATOM 809 N N . GLY A 1 99 ? -9.297 23 13.094 1 98 99 GLY A N 1
ATOM 810 C CA . GLY A 1 99 ? -8.305 22.406 12.219 1 98 99 GLY A CA 1
ATOM 811 C C . GLY A 1 99 ? -6.883 22.781 12.578 1 98 99 GLY A C 1
ATOM 812 O O . GLY A 1 99 ? -5.977 21.938 12.508 1 98 99 GLY A O 1
ATOM 813 N N . LYS A 1 100 ? -6.711 23.984 12.977 1 97.62 100 LYS A N 1
ATOM 814 C CA . LYS A 1 100 ? -5.391 24.453 13.398 1 97.62 100 LYS A CA 1
ATOM 815 C C . LYS A 1 100 ? -4.957 23.766 14.688 1 97.62 100 LYS A C 1
ATOM 817 O O . LYS A 1 100 ? -3.811 23.328 14.805 1 97.62 100 LYS A O 1
ATOM 822 N N . GLU A 1 101 ? -5.883 23.688 15.602 1 97.44 101 GLU A N 1
ATOM 823 C CA . GLU A 1 101 ? -5.598 23.047 16.875 1 97.44 101 GLU A CA 1
ATOM 824 C C . GLU A 1 101 ? -5.281 21.562 16.688 1 97.44 101 GLU A C 1
ATOM 826 O O . GLU A 1 101 ? -4.426 21.016 17.375 1 97.44 101 GLU A O 1
ATOM 831 N N . LEU A 1 102 ? -5.961 20.984 15.766 1 97.12 102 LEU A N 1
ATOM 832 C CA . LEU A 1 102 ? -5.699 19.594 15.438 1 97.12 102 LEU A CA 1
ATOM 833 C C . LEU A 1 102 ? -4.25 19.391 15 1 97.12 102 LEU A C 1
ATOM 835 O O . LEU A 1 102 ? -3.625 18.391 15.336 1 97.12 102 LEU A O 1
ATOM 839 N N . GLY A 1 103 ? -3.721 20.312 14.25 1 96.56 103 GLY A N 1
ATOM 840 C CA . GLY A 1 103 ? -2.344 20.266 13.789 1 96.56 103 GLY A CA 1
ATOM 841 C C . GLY A 1 103 ? -1.337 20.188 14.922 1 96.56 103 GLY A C 1
ATOM 842 O O . GLY A 1 103 ? -0.325 19.484 14.812 1 96.56 103 GLY A O 1
ATOM 843 N N . GLU A 1 104 ? -1.646 20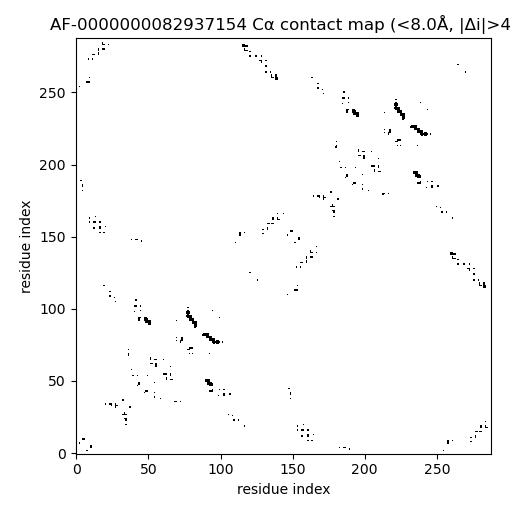.859 15.953 1 96.12 104 GLU A N 1
ATOM 844 C CA . GLU A 1 104 ? -0.759 20.859 17.109 1 96.12 104 GLU A CA 1
ATOM 845 C C . GLU A 1 104 ? -0.639 19.453 17.719 1 96.12 104 GLU A C 1
ATOM 847 O O . GLU A 1 104 ? 0.402 19.109 18.281 1 96.12 104 GLU A O 1
ATOM 852 N N . GLU A 1 105 ? -1.689 18.719 17.516 1 96.44 105 GLU A N 1
ATOM 853 C CA . GLU A 1 105 ? -1.708 17.359 18.062 1 96.44 105 GLU A CA 1
ATOM 854 C C . GLU A 1 105 ? -1.163 16.359 17.047 1 96.44 105 GLU A C 1
ATOM 856 O O . GLU A 1 105 ? -0.403 15.453 17.406 1 96.44 105 GLU A O 1
ATOM 861 N N . ILE A 1 106 ? -1.458 16.516 15.844 1 96.38 106 ILE A N 1
ATOM 862 C CA . ILE A 1 106 ? -1.208 15.492 14.844 1 96.38 106 ILE A CA 1
ATOM 863 C C . ILE A 1 106 ? 0.208 15.641 14.289 1 96.38 106 ILE A C 1
ATOM 865 O O . ILE A 1 106 ? 0.872 14.648 13.984 1 96.38 106 ILE A O 1
ATOM 869 N N . ILE A 1 107 ? 0.697 16.859 14.148 1 95.5 107 ILE A N 1
ATOM 870 C CA . ILE A 1 107 ? 1.996 17.109 13.539 1 95.5 107 ILE A CA 1
ATOM 871 C C . ILE A 1 107 ? 3.084 16.375 14.305 1 95.5 107 ILE A C 1
ATOM 873 O O . ILE A 1 107 ? 3.893 15.656 13.711 1 95.5 107 ILE A O 1
ATOM 877 N N . PRO A 1 108 ? 3.043 16.453 15.664 1 96.06 108 PRO A N 1
ATOM 878 C CA . PRO A 1 108 ? 4.047 15.68 16.406 1 96.06 108 PRO A CA 1
ATOM 879 C C . PRO A 1 108 ? 3.92 14.172 16.188 1 96.06 108 PRO A C 1
ATOM 881 O O . PRO A 1 108 ? 4.922 13.453 16.188 1 96.06 108 PRO A O 1
ATOM 884 N N . ILE A 1 109 ? 2.732 13.68 16 1 95.56 109 ILE A N 1
ATOM 885 C CA . ILE A 1 109 ? 2.492 12.266 15.75 1 95.56 109 ILE A CA 1
ATOM 886 C C . ILE A 1 109 ? 3.107 11.859 14.414 1 95.56 109 ILE A C 1
ATOM 888 O O . ILE A 1 109 ? 3.799 10.844 14.328 1 95.56 109 ILE A O 1
ATOM 892 N N . ALA A 1 110 ? 2.887 12.688 13.406 1 94.56 110 ALA A N 1
ATOM 893 C CA . ALA A 1 110 ? 3.426 12.422 12.078 1 94.56 110 ALA A CA 1
ATOM 894 C C . ALA A 1 110 ? 4.949 12.461 12.086 1 94.56 110 ALA A C 1
ATOM 896 O O . ALA A 1 110 ? 5.605 11.633 11.453 1 94.56 110 ALA A O 1
ATOM 897 N N . GLU A 1 111 ? 5.469 13.406 12.781 1 95.25 111 GLU A N 1
ATOM 898 C CA . GLU A 1 111 ? 6.918 13.539 12.867 1 95.25 111 GLU A CA 1
ATOM 899 C C . GLU A 1 111 ? 7.539 12.352 13.594 1 95.25 111 GLU A C 1
ATOM 901 O O . GLU A 1 111 ? 8.57 11.828 13.164 1 95.25 111 GLU A O 1
ATOM 906 N N . ALA A 1 112 ? 6.945 11.945 14.672 1 95.69 112 ALA A N 1
ATOM 907 C CA . ALA A 1 112 ? 7.418 10.773 15.406 1 95.69 112 ALA A CA 1
ATOM 908 C C . ALA A 1 112 ? 7.348 9.523 14.539 1 95.69 112 ALA A C 1
ATOM 910 O O . ALA A 1 112 ? 8.258 8.688 14.57 1 95.69 112 ALA A O 1
ATOM 911 N N . PHE A 1 113 ? 6.262 9.414 13.844 1 96 113 PHE A N 1
ATOM 912 C CA . PHE A 1 113 ? 6.09 8.297 12.922 1 96 113 PHE A CA 1
ATOM 913 C C . PHE A 1 113 ? 7.234 8.25 11.914 1 96 113 PHE A C 1
ATOM 915 O O . PHE A 1 113 ? 7.82 7.191 11.68 1 96 113 PHE A O 1
ATOM 922 N N . ASN A 1 114 ? 7.535 9.359 11.289 1 96.25 114 ASN A N 1
ATOM 923 C CA . ASN A 1 114 ? 8.625 9.43 10.32 1 96.25 114 ASN A CA 1
ATOM 924 C C . ASN A 1 114 ? 9.961 9.047 10.953 1 96.25 114 ASN A C 1
ATOM 926 O O . ASN A 1 114 ? 10.773 8.367 10.32 1 96.25 114 ASN A O 1
ATOM 930 N N . GLU A 1 115 ? 10.156 9.5 12.156 1 96.31 115 GLU A N 1
ATOM 931 C CA . GLU A 1 115 ? 11.383 9.156 12.875 1 96.31 115 GLU A CA 1
ATOM 932 C C . GLU A 1 115 ? 11.492 7.645 13.078 1 96.31 115 GLU A C 1
ATOM 934 O O . GLU A 1 115 ? 12.57 7.07 12.93 1 96.31 115 GLU A O 1
ATOM 939 N N . ILE A 1 116 ? 10.414 7.055 13.414 1 97.06 116 ILE A N 1
ATOM 940 C CA . ILE A 1 116 ? 10.383 5.609 13.617 1 97.06 116 ILE A CA 1
ATOM 941 C C . ILE A 1 116 ? 10.688 4.898 12.297 1 97.06 116 ILE A C 1
ATOM 943 O O . ILE A 1 116 ? 11.555 4.023 12.25 1 97.06 116 ILE A O 1
ATOM 947 N N . VAL A 1 117 ? 10.023 5.305 11.227 1 97.38 117 VAL A N 1
ATOM 948 C CA . VAL A 1 117 ? 10.148 4.676 9.914 1 97.38 117 VAL A CA 1
ATOM 949 C C . VAL A 1 117 ? 11.594 4.766 9.438 1 97.38 117 VAL A C 1
ATOM 951 O O . VAL A 1 117 ? 12.125 3.811 8.867 1 97.38 117 VAL A O 1
ATOM 954 N N . CYS A 1 118 ? 12.242 5.844 9.734 1 97.44 118 CYS A N 1
ATOM 955 C CA . CYS A 1 118 ? 13.57 6.109 9.18 1 97.44 118 CYS A CA 1
ATOM 956 C C . CYS A 1 118 ? 14.656 5.773 10.195 1 97.44 118 CYS A C 1
ATOM 958 O O . CYS A 1 118 ? 15.836 6.051 9.961 1 97.44 118 CYS A O 1
ATOM 960 N N . HIS A 1 119 ? 14.266 5.227 11.305 1 97.06 119 HIS A N 1
ATOM 961 C CA . HIS A 1 119 ? 15.227 4.914 12.352 1 97.06 119 HIS A CA 1
ATOM 962 C C . HIS A 1 119 ? 16.391 4.082 11.812 1 97.06 119 HIS A C 1
ATOM 964 O O . HIS A 1 119 ? 16.172 3.098 11.102 1 97.06 119 HIS A O 1
ATOM 970 N N . ASP A 1 120 ? 17.625 4.5 12.023 1 96.94 120 ASP A N 1
ATOM 971 C CA . ASP A 1 120 ? 18.859 3.812 11.664 1 96.94 120 ASP A CA 1
ATOM 972 C C . ASP A 1 120 ? 19.031 3.744 10.148 1 96.94 120 ASP A C 1
ATOM 974 O O . ASP A 1 120 ? 19.594 2.775 9.625 1 96.94 120 ASP A O 1
ATOM 978 N N . ILE A 1 121 ? 18.484 4.613 9.43 1 97.62 121 ILE A N 1
ATOM 979 C CA . ILE A 1 121 ? 18.672 4.766 7.992 1 97.62 121 ILE A CA 1
ATOM 980 C C . ILE A 1 121 ? 19.328 6.113 7.703 1 97.62 121 ILE A C 1
ATOM 982 O O . ILE A 1 121 ? 18.828 7.16 8.102 1 97.62 121 ILE A O 1
ATOM 986 N N . THR A 1 122 ? 20.438 6.125 7.047 1 97.62 122 THR A N 1
ATOM 987 C CA . THR A 1 122 ? 21.203 7.348 6.793 1 97.62 122 THR A CA 1
ATOM 988 C C . THR A 1 122 ? 20.516 8.18 5.707 1 97.62 122 THR A C 1
ATOM 990 O O . THR A 1 122 ? 19.719 7.668 4.93 1 97.62 122 THR A O 1
ATOM 993 N N . LYS A 1 123 ? 20.891 9.438 5.648 1 95.88 123 LYS A N 1
ATOM 994 C CA . LYS A 1 123 ? 20.359 10.32 4.613 1 95.88 123 LYS A CA 1
ATOM 995 C C . LYS A 1 123 ? 20.734 9.82 3.221 1 95.88 123 LYS A C 1
ATOM 997 O O . LYS A 1 123 ? 19.922 9.875 2.295 1 95.88 123 LYS A O 1
ATOM 1002 N N . LYS A 1 124 ? 21.906 9.328 3.102 1 97.06 124 LYS A N 1
ATOM 1003 C CA . LYS A 1 124 ? 22.375 8.789 1.826 1 97.06 124 LYS A CA 1
ATOM 1004 C C . LYS A 1 124 ? 21.547 7.578 1.405 1 97.06 124 LYS A C 1
ATOM 1006 O O . LYS A 1 124 ? 21.141 7.461 0.243 1 97.06 124 LYS A O 1
ATOM 1011 N N . GLU A 1 125 ? 21.266 6.688 2.346 1 97.44 125 GLU A N 1
ATOM 1012 C CA . GLU A 1 125 ? 20.438 5.52 2.08 1 97.44 125 GLU A CA 1
ATOM 1013 C C . GLU A 1 125 ? 19.031 5.934 1.664 1 97.44 125 GLU A C 1
ATOM 1015 O O . GLU A 1 125 ? 18.438 5.34 0.755 1 97.44 125 GLU A O 1
ATOM 1020 N N . LEU A 1 126 ? 18.547 6.938 2.299 1 97.06 126 LEU A N 1
ATOM 1021 C CA . LEU A 1 126 ? 17.188 7.402 2.02 1 97.06 126 LEU A CA 1
ATOM 1022 C C . LEU A 1 126 ? 17.094 7.988 0.615 1 97.06 126 LEU A C 1
ATOM 1024 O O . LEU A 1 126 ? 16.109 7.754 -0.095 1 97.06 126 LEU A O 1
ATOM 1028 N N . ILE A 1 127 ? 18.062 8.742 0.255 1 96.5 127 ILE A N 1
ATOM 1029 C CA . ILE A 1 127 ? 18.094 9.344 -1.071 1 96.5 127 ILE A CA 1
ATOM 1030 C C . ILE A 1 127 ? 18.125 8.25 -2.137 1 96.5 127 ILE A C 1
ATOM 1032 O O . ILE A 1 127 ? 17.391 8.32 -3.125 1 96.5 127 ILE A O 1
ATOM 1036 N N . GLU A 1 128 ? 1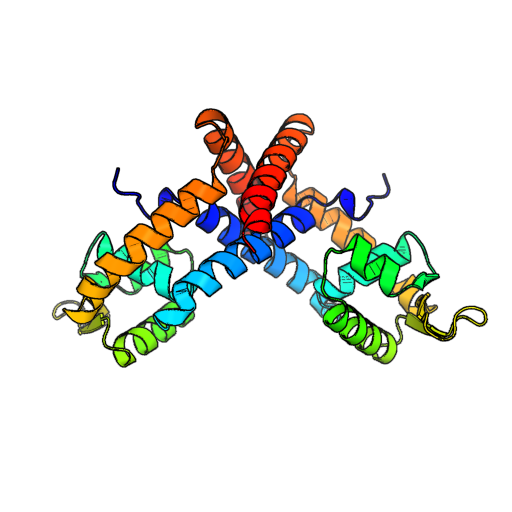8.906 7.246 -1.922 1 97 128 GLU A N 1
ATOM 1037 C CA . GLU A 1 128 ? 19 6.129 -2.855 1 97 128 GLU A CA 1
ATOM 1038 C C . GLU A 1 128 ? 17.688 5.344 -2.896 1 97 128 GLU A C 1
ATOM 1040 O O . GLU A 1 128 ? 17.234 4.93 -3.969 1 97 128 GLU A O 1
ATOM 1045 N N . PHE A 1 129 ? 17.188 5.133 -1.753 1 98.25 129 PHE A N 1
ATOM 1046 C CA . PHE A 1 129 ? 15.898 4.453 -1.657 1 98.25 129 PHE A CA 1
ATOM 1047 C C . PHE A 1 129 ? 14.828 5.195 -2.451 1 98.25 129 PHE A C 1
ATOM 1049 O O . PHE A 1 129 ? 14.086 4.59 -3.225 1 98.25 129 PHE A O 1
ATOM 1056 N N . GLU A 1 130 ? 14.734 6.445 -2.242 1 97.5 130 GLU A N 1
ATOM 1057 C CA . GLU A 1 130 ? 13.75 7.277 -2.934 1 97.5 130 GLU A CA 1
ATOM 1058 C C . GLU A 1 130 ? 13.961 7.238 -4.445 1 97.5 130 GLU A C 1
ATOM 1060 O O . GLU A 1 130 ? 13 7.227 -5.211 1 97.5 130 GLU A O 1
ATOM 1065 N N . ARG A 1 131 ? 15.195 7.285 -4.867 1 97.62 131 ARG A N 1
ATOM 1066 C CA . ARG A 1 131 ? 15.516 7.234 -6.289 1 97.62 131 ARG A CA 1
ATOM 1067 C C . ARG A 1 131 ? 14.984 5.949 -6.922 1 97.62 131 ARG A C 1
ATOM 1069 O O . ARG A 1 131 ? 14.352 5.988 -7.977 1 97.62 131 ARG A O 1
ATOM 1076 N N . ILE A 1 132 ? 15.25 4.855 -6.297 1 98.19 132 ILE A N 1
ATOM 1077 C CA . ILE A 1 132 ? 14.836 3.555 -6.812 1 98.19 132 ILE A CA 1
ATOM 1078 C C . ILE A 1 132 ? 13.312 3.449 -6.777 1 98.19 132 ILE A C 1
ATOM 1080 O O . ILE A 1 132 ? 12.695 2.975 -7.734 1 98.19 132 ILE A O 1
ATOM 1084 N N . LEU A 1 133 ? 12.742 3.895 -5.672 1 97.81 133 LEU A N 1
ATOM 1085 C CA . LEU A 1 133 ? 11.297 3.916 -5.531 1 97.81 133 LEU A CA 1
ATOM 1086 C C . LEU A 1 133 ? 10.648 4.715 -6.656 1 97.81 133 LEU A C 1
ATOM 1088 O O . LEU A 1 133 ? 9.664 4.27 -7.254 1 97.81 133 LEU A O 1
ATOM 1092 N N . SER A 1 134 ? 11.164 5.855 -6.977 1 96.44 134 SER A N 1
ATOM 1093 C CA . SER A 1 134 ? 10.664 6.707 -8.047 1 96.44 134 SER A CA 1
ATOM 1094 C C . SER A 1 134 ? 10.773 6.02 -9.406 1 96.44 134 SER A C 1
ATOM 1096 O O . SER A 1 134 ? 9.883 6.145 -10.242 1 96.44 134 SER A O 1
ATOM 1098 N N . LYS A 1 135 ? 11.836 5.34 -9.594 1 97.31 135 LYS A N 1
ATOM 1099 C CA . LYS A 1 135 ? 12.016 4.598 -10.836 1 97.31 135 LYS A CA 1
ATOM 1100 C C . LYS A 1 135 ? 10.953 3.514 -10.992 1 97.31 135 LYS A C 1
ATOM 1102 O O . LYS A 1 135 ? 10.367 3.355 -12.062 1 97.31 135 LYS A O 1
ATOM 1107 N N . MET A 1 136 ? 10.711 2.768 -9.922 1 97.81 136 MET A N 1
ATOM 1108 C CA . MET A 1 136 ? 9.68 1.735 -9.953 1 97.81 136 MET A CA 1
ATOM 1109 C C . MET A 1 136 ? 8.32 2.334 -10.297 1 97.81 136 MET A C 1
ATOM 1111 O O . MET A 1 136 ? 7.582 1.784 -11.117 1 97.81 136 MET A O 1
ATOM 1115 N N . ASN A 1 137 ? 8.039 3.402 -9.641 1 96.06 137 ASN A N 1
ATOM 1116 C CA . ASN A 1 137 ? 6.766 4.082 -9.875 1 96.06 137 ASN A CA 1
ATOM 1117 C C . ASN A 1 137 ? 6.633 4.539 -11.32 1 96.06 137 ASN A C 1
ATOM 1119 O O . ASN A 1 137 ? 5.598 4.324 -11.953 1 96.06 137 ASN A O 1
ATOM 1123 N N . ARG A 1 138 ? 7.625 5.137 -11.844 1 95.5 138 ARG A N 1
ATOM 1124 C CA . ARG A 1 138 ? 7.617 5.641 -13.211 1 95.5 138 ARG A CA 1
ATOM 1125 C C . ARG A 1 138 ? 7.453 4.5 -14.211 1 95.5 138 ARG A C 1
ATOM 1127 O O . ARG A 1 138 ? 6.793 4.66 -15.242 1 95.5 138 ARG A O 1
ATOM 1134 N N . ASN A 1 139 ? 8.117 3.422 -13.938 1 96.31 139 ASN A N 1
ATOM 1135 C CA . ASN A 1 139 ? 8.055 2.26 -14.82 1 96.31 139 ASN A CA 1
ATOM 1136 C C . ASN A 1 139 ? 6.621 1.783 -15.023 1 96.31 139 ASN A C 1
ATOM 1138 O O . ASN A 1 139 ? 6.25 1.35 -16.109 1 96.31 139 ASN A O 1
ATOM 1142 N N . VAL A 1 140 ? 5.809 1.884 -13.945 1 94.62 140 VAL A N 1
ATOM 1143 C CA . VAL A 1 140 ? 4.441 1.372 -14.008 1 94.62 140 VAL A CA 1
ATOM 1144 C C . VAL A 1 140 ? 3.498 2.473 -14.484 1 94.62 140 VAL A C 1
ATOM 1146 O O . VAL A 1 140 ? 2.527 2.201 -15.195 1 94.62 140 VAL A O 1
ATOM 1149 N N . GLN A 1 141 ? 3.672 3.709 -14.133 1 88.69 141 GLN A N 1
ATOM 1150 C CA . GLN A 1 141 ? 2.828 4.832 -14.516 1 88.69 141 GLN A CA 1
ATOM 1151 C C . GLN A 1 141 ? 2.818 5.02 -16.031 1 88.69 141 GLN A C 1
ATOM 1153 O O . GLN A 1 141 ? 1.815 5.449 -16.609 1 88.69 141 GLN A O 1
ATOM 1158 N N . LYS A 1 142 ? 3.857 4.641 -16.672 1 80.75 142 LYS A N 1
ATOM 1159 C CA . LYS A 1 142 ? 3.963 4.75 -18.125 1 80.75 142 LYS A CA 1
ATOM 1160 C C . LYS A 1 142 ? 3.008 3.781 -18.812 1 80.75 142 LYS A C 1
ATOM 1162 O O . LYS A 1 142 ? 2.674 3.965 -19.984 1 80.75 142 LYS A O 1
ATOM 1167 N N . LEU A 1 143 ? 2.543 2.887 -18.047 1 78.62 143 LEU A N 1
ATOM 1168 C CA . LEU A 1 143 ? 1.751 1.824 -18.656 1 78.62 143 LEU A CA 1
ATOM 1169 C C . LEU A 1 143 ? 0.294 1.907 -18.219 1 78.62 143 LEU A C 1
ATOM 1171 O O . LEU A 1 143 ? -0.555 1.169 -18.719 1 78.62 143 LEU A O 1
ATOM 1175 N N . ILE A 1 144 ? 0.029 2.736 -17.266 1 68.44 144 ILE A N 1
ATOM 1176 C CA . ILE A 1 144 ? -1.34 2.959 -16.812 1 68.44 144 ILE A CA 1
ATOM 1177 C C . ILE A 1 144 ? -1.991 4.055 -17.656 1 68.44 144 ILE A C 1
ATOM 1179 O O . ILE A 1 144 ? -1.336 5.027 -18.047 1 68.44 144 ILE A O 1
ATOM 1183 N N . MET B 1 1 ? 13.352 20.656 12.625 1 46.94 1 MET B N 1
ATOM 1184 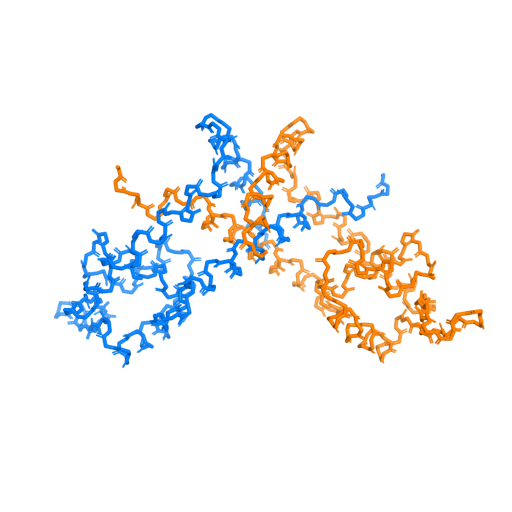C CA . MET B 1 1 ? 13.156 20.906 11.203 1 46.94 1 MET B CA 1
ATOM 1185 C C . MET B 1 1 ? 11.734 20.547 10.781 1 46.94 1 MET B C 1
ATOM 1187 O O . MET B 1 1 ? 11.188 19.531 11.219 1 46.94 1 MET B O 1
ATOM 1191 N N . LYS B 1 2 ? 10.922 21.484 10.391 1 67.25 2 LYS B N 1
ATOM 1192 C CA . LYS B 1 2 ? 9.523 21.328 10.008 1 67.25 2 LYS B CA 1
ATOM 1193 C C . LYS B 1 2 ? 9.383 20.469 8.758 1 67.25 2 LYS B C 1
ATOM 1195 O O . LYS B 1 2 ? 9.891 20.828 7.695 1 67.25 2 LYS B O 1
ATOM 1200 N N . LEU B 1 3 ? 9.086 19.297 8.922 1 74.62 3 LEU B N 1
ATOM 1201 C CA . LEU B 1 3 ? 8.93 18.375 7.797 1 74.62 3 LEU B CA 1
ATOM 1202 C C . LEU B 1 3 ? 7.77 18.812 6.906 1 74.62 3 LEU B C 1
ATOM 1204 O O . LEU B 1 3 ? 6.746 19.297 7.398 1 74.62 3 LEU B O 1
ATOM 1208 N N . SER B 1 4 ? 8.195 18.828 5.664 1 83.81 4 SER B N 1
ATOM 1209 C CA . SER B 1 4 ? 7.145 19 4.664 1 83.81 4 SER B CA 1
ATOM 1210 C C . SER B 1 4 ? 6.625 17.656 4.172 1 83.81 4 SER B C 1
ATOM 1212 O O . SER B 1 4 ? 7.223 16.625 4.445 1 83.81 4 SER B O 1
ATOM 1214 N N . LEU B 1 5 ? 5.488 17.719 3.539 1 80.62 5 LEU B N 1
ATOM 1215 C CA . LEU B 1 5 ? 4.84 16.516 3.033 1 80.62 5 LEU B CA 1
ATOM 1216 C C . LEU B 1 5 ? 5.816 15.672 2.221 1 80.62 5 LEU B C 1
ATOM 1218 O O . LEU B 1 5 ? 5.832 14.445 2.334 1 80.62 5 LEU B O 1
ATOM 1222 N N . HIS B 1 6 ? 6.738 16.328 1.514 1 77.19 6 HIS B N 1
ATOM 1223 C CA . HIS B 1 6 ? 7.645 15.641 0.596 1 77.19 6 HIS B CA 1
ATOM 1224 C C . HIS B 1 6 ? 8.789 14.984 1.348 1 77.19 6 HIS B C 1
ATOM 1226 O O . HIS B 1 6 ? 9.531 14.18 0.774 1 77.19 6 HIS B O 1
ATOM 1232 N N . ASP B 1 7 ? 8.812 15.312 2.615 1 85.31 7 ASP B N 1
ATOM 1233 C CA . ASP B 1 7 ? 9.891 14.75 3.424 1 85.31 7 ASP B CA 1
ATOM 1234 C C . ASP B 1 7 ? 9.523 13.352 3.936 1 85.31 7 ASP 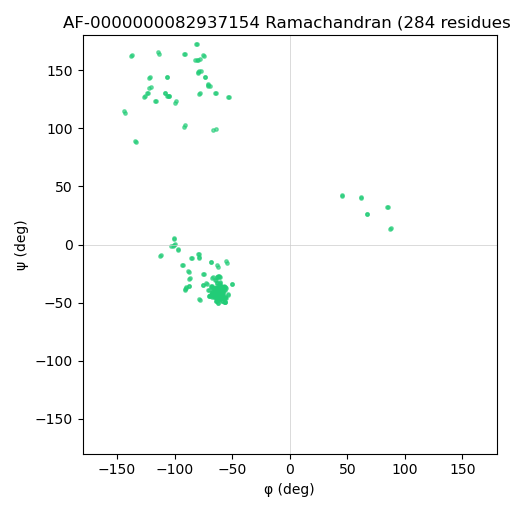B C 1
ATOM 1236 O O . ASP B 1 7 ? 10.383 12.617 4.406 1 85.31 7 ASP B O 1
ATOM 1240 N N . TYR B 1 8 ? 8.32 13.016 3.797 1 91.5 8 TYR B N 1
ATOM 1241 C CA . TYR B 1 8 ? 7.848 11.742 4.328 1 91.5 8 TYR B CA 1
ATOM 1242 C C . TYR B 1 8 ? 7.969 10.633 3.287 1 91.5 8 TYR B C 1
ATOM 1244 O O . TYR B 1 8 ? 7.109 10.5 2.414 1 91.5 8 TYR B O 1
ATOM 1252 N N . ILE B 1 9 ? 9.008 9.812 3.473 1 95.56 9 ILE B N 1
ATOM 1253 C CA . ILE B 1 9 ? 9.289 8.75 2.514 1 95.56 9 ILE B CA 1
ATOM 1254 C C . ILE B 1 9 ? 8.117 7.77 2.467 1 95.56 9 ILE B C 1
ATOM 1256 O O . ILE B 1 9 ? 7.84 7.172 1.424 1 95.56 9 ILE B O 1
ATOM 1260 N N . SER B 1 10 ? 7.387 7.688 3.596 1 96.44 10 SER B N 1
ATOM 1261 C CA . SER B 1 10 ? 6.266 6.762 3.699 1 96.44 10 SER B CA 1
ATOM 1262 C C . SER B 1 10 ? 5.152 7.129 2.723 1 96.44 10 SER B C 1
ATOM 1264 O O . SER B 1 10 ? 4.426 6.258 2.244 1 96.44 10 SER B O 1
ATOM 1266 N N . ILE B 1 11 ? 5.012 8.406 2.426 1 93.75 11 ILE B N 1
ATOM 1267 C CA . ILE B 1 11 ? 3.979 8.859 1.498 1 93.75 11 ILE B CA 1
ATOM 1268 C C . ILE B 1 11 ? 4.328 8.414 0.079 1 93.75 11 ILE B C 1
ATOM 1270 O O . ILE B 1 11 ? 3.475 7.895 -0.643 1 93.75 11 ILE B O 1
ATOM 1274 N N . LYS B 1 12 ? 5.566 8.57 -0.305 1 94 12 LYS B N 1
ATOM 1275 C CA . LYS B 1 12 ? 6.012 8.117 -1.621 1 94 12 LYS B CA 1
ATOM 1276 C C . LYS B 1 12 ? 5.91 6.602 -1.745 1 94 12 LYS B C 1
ATOM 1278 O O . LYS B 1 12 ? 5.523 6.082 -2.797 1 94 12 LYS B O 1
ATOM 1283 N N . LEU B 1 13 ? 6.301 5.926 -0.7 1 97.31 13 LEU B N 1
ATOM 1284 C CA . LEU B 1 13 ? 6.176 4.473 -0.659 1 97.31 13 LEU B CA 1
ATOM 1285 C C . LEU B 1 13 ? 4.727 4.047 -0.862 1 97.31 13 LEU B C 1
ATOM 1287 O O . LEU B 1 13 ? 4.441 3.154 -1.664 1 97.31 13 LEU B O 1
ATOM 1291 N N . HIS B 1 14 ? 3.82 4.695 -0.203 1 95.62 14 HIS B N 1
ATOM 1292 C CA . HIS B 1 14 ? 2.395 4.398 -0.295 1 95.62 14 HIS B CA 1
ATOM 1293 C C . HIS B 1 14 ? 1.871 4.645 -1.706 1 95.62 14 HIS B C 1
ATOM 1295 O O . HIS B 1 14 ? 1.184 3.795 -2.275 1 95.62 14 HIS B O 1
ATOM 1301 N N . GLN B 1 15 ? 2.193 5.773 -2.244 1 92.25 15 GLN B N 1
ATOM 1302 C CA . GLN B 1 15 ? 1.752 6.113 -3.592 1 92.25 15 GLN B CA 1
ATOM 1303 C C . GLN B 1 15 ? 2.264 5.102 -4.613 1 92.25 15 GLN B C 1
ATOM 1305 O O . GLN B 1 15 ? 1.533 4.699 -5.52 1 92.25 15 GLN B O 1
ATOM 1310 N N . THR B 1 16 ? 3.498 4.73 -4.457 1 96.12 16 THR B N 1
ATOM 1311 C CA . THR B 1 16 ? 4.074 3.74 -5.355 1 96.12 16 THR B CA 1
ATOM 1312 C C . THR B 1 16 ? 3.346 2.404 -5.23 1 96.12 16 THR B C 1
ATOM 1314 O O . THR B 1 16 ? 2.994 1.786 -6.234 1 96.12 16 THR B O 1
ATOM 1317 N N . ASP B 1 17 ? 3.129 1.995 -4.02 1 96.25 17 ASP B N 1
ATOM 1318 C CA . ASP B 1 17 ? 2.418 0.739 -3.801 1 96.25 17 ASP B CA 1
ATOM 1319 C C . ASP B 1 17 ? 1.038 0.768 -4.453 1 96.25 17 ASP B C 1
ATOM 1321 O O . ASP B 1 17 ? 0.618 -0.212 -5.074 1 96.25 17 ASP B O 1
ATOM 1325 N N . LEU B 1 18 ? 0.319 1.871 -4.34 1 93.38 18 LEU B N 1
ATOM 1326 C CA . LEU B 1 18 ? -1.004 2.002 -4.941 1 93.38 18 LEU B CA 1
ATOM 1327 C C . LEU B 1 18 ? -0.932 1.843 -6.457 1 93.38 18 LEU B C 1
ATOM 1329 O O . LEU B 1 18 ? -1.764 1.155 -7.055 1 93.38 18 LEU B O 1
ATOM 1333 N N . ASN B 1 19 ? 0.019 2.473 -7.016 1 94.31 19 ASN B N 1
ATOM 1334 C CA . ASN B 1 19 ? 0.158 2.393 -8.469 1 94.31 19 ASN B CA 1
ATOM 1335 C C . ASN B 1 19 ? 0.526 0.982 -8.914 1 94.31 19 ASN B C 1
ATOM 1337 O O . ASN B 1 19 ? -0.032 0.472 -9.891 1 94.31 19 ASN B O 1
ATOM 1341 N N . LEU B 1 20 ? 1.439 0.336 -8.234 1 96.62 20 LEU B N 1
ATOM 1342 C CA . LEU B 1 20 ? 1.838 -1.027 -8.562 1 96.62 20 LEU B CA 1
ATOM 1343 C C . LEU B 1 20 ? 0.664 -1.989 -8.414 1 96.62 20 LEU B C 1
ATOM 1345 O O . LEU B 1 20 ? 0.406 -2.805 -9.297 1 96.62 20 LEU B O 1
ATOM 1349 N N . THR B 1 21 ? -0.022 -1.866 -7.348 1 95.5 21 THR B N 1
ATOM 1350 C CA . THR B 1 21 ? -1.133 -2.768 -7.062 1 95.5 21 THR B CA 1
ATOM 1351 C C . THR B 1 21 ? -2.277 -2.543 -8.047 1 95.5 21 THR B C 1
ATOM 1353 O O . THR B 1 21 ? -2.914 -3.498 -8.492 1 95.5 21 THR B O 1
ATOM 1356 N N . SER B 1 22 ? -2.537 -1.283 -8.352 1 94.56 22 SER B N 1
ATOM 1357 C CA . SER B 1 22 ? -3.564 -0.979 -9.344 1 94.56 22 SER B CA 1
ATOM 1358 C C . SER B 1 22 ? -3.234 -1.61 -10.695 1 94.56 22 SER B C 1
ATOM 1360 O O . SER B 1 22 ? -4.113 -2.17 -11.352 1 94.56 22 SER B O 1
ATOM 1362 N N . PHE B 1 23 ? -2.025 -1.511 -11.078 1 96.06 23 PHE B N 1
ATOM 1363 C CA . PHE B 1 23 ? -1.593 -2.055 -12.359 1 96.06 23 PHE B CA 1
ATOM 1364 C C . PHE B 1 23 ? -1.774 -3.568 -12.391 1 96.06 23 PHE B C 1
ATOM 1366 O O . PHE B 1 23 ? -2.396 -4.102 -13.312 1 96.06 23 PHE B O 1
ATOM 1373 N N . ILE B 1 24 ? -1.283 -4.254 -11.383 1 96.75 24 ILE B N 1
ATOM 1374 C CA . ILE B 1 24 ? -1.363 -5.707 -11.406 1 96.75 24 ILE B CA 1
ATOM 1375 C C . ILE B 1 24 ? -2.82 -6.148 -11.273 1 96.75 24 ILE B C 1
ATOM 1377 O O . ILE B 1 24 ? -3.23 -7.148 -11.867 1 96.75 24 ILE B O 1
ATOM 1381 N N . LYS B 1 25 ? -3.57 -5.449 -10.5 1 96.25 25 LYS B N 1
ATOM 1382 C CA . LYS B 1 25 ? -5 -5.727 -10.391 1 96.25 25 LYS B CA 1
ATOM 1383 C C . LYS B 1 25 ? -5.676 -5.684 -11.758 1 96.25 25 LYS B C 1
ATOM 1385 O O . LYS B 1 25 ? -6.488 -6.551 -12.078 1 96.25 25 LYS B O 1
ATOM 1390 N N . SER B 1 26 ? -5.352 -4.664 -12.5 1 96.19 26 SER B N 1
ATOM 1391 C CA . SER B 1 26 ? -5.945 -4.516 -13.828 1 96.19 26 SER B CA 1
ATOM 1392 C C . SER B 1 26 ? -5.582 -5.691 -14.727 1 96.19 26 SER B C 1
ATOM 1394 O O . SER B 1 26 ? -6.371 -6.086 -15.586 1 96.19 26 SER B O 1
ATOM 1396 N N . LYS B 1 27 ? -4.398 -6.246 -14.578 1 96.38 27 LYS B N 1
ATOM 1397 C CA . LYS B 1 27 ? -3.951 -7.379 -15.383 1 96.38 27 LYS B CA 1
ATOM 1398 C C . LYS B 1 27 ? -4.625 -8.672 -14.938 1 96.38 27 LYS B C 1
ATOM 1400 O O . LYS B 1 27 ? -4.84 -9.578 -15.742 1 96.38 27 LYS B O 1
ATOM 1405 N N . LEU B 1 28 ? -5.039 -8.75 -13.711 1 97.25 28 LEU B N 1
ATOM 1406 C CA . LEU B 1 28 ? -5.605 -9.969 -13.141 1 97.25 28 LEU B CA 1
ATOM 1407 C C . LEU B 1 28 ? -7.125 -9.977 -13.273 1 97.25 28 LEU B C 1
ATOM 1409 O O . LEU B 1 28 ? -7.754 -11.031 -13.172 1 97.25 28 LEU B O 1
ATOM 1413 N N . GLU B 1 29 ? -7.664 -8.812 -13.508 1 96.38 29 GLU B N 1
ATOM 1414 C CA . GLU B 1 29 ? -9.109 -8.609 -13.516 1 96.38 29 GLU B CA 1
ATOM 1415 C C . GLU B 1 29 ? -9.797 -9.586 -14.469 1 96.38 29 GLU B C 1
ATOM 1417 O O . GLU B 1 29 ? -10.781 -10.227 -14.102 1 96.38 29 GLU B O 1
ATOM 1422 N N . PRO B 1 30 ? -9.289 -9.828 -15.633 1 96.69 30 PRO B N 1
ATOM 1423 C CA . PRO B 1 30 ? -9.945 -10.734 -16.578 1 96.69 30 PRO B CA 1
ATOM 1424 C C . PRO B 1 30 ? -10.031 -12.164 -16.047 1 96.69 30 PRO B C 1
ATOM 1426 O O . PRO B 1 30 ? -10.836 -12.961 -16.531 1 96.69 30 PRO B O 1
ATOM 1429 N N . TYR B 1 31 ? -9.273 -12.516 -15.078 1 96.62 31 TYR B N 1
ATOM 1430 C CA . TYR B 1 31 ? -9.195 -13.883 -14.586 1 96.62 31 TYR B CA 1
ATOM 1431 C C . TYR B 1 31 ? -9.969 -14.039 -13.281 1 96.62 31 TYR B C 1
ATOM 1433 O O . TYR B 1 31 ? -9.945 -15.102 -12.656 1 96.62 31 TYR B O 1
ATOM 1441 N N . ASN B 1 32 ? -10.523 -12.93 -12.844 1 95.12 32 ASN B N 1
ATOM 1442 C CA . ASN B 1 32 ? -11.344 -12.906 -11.633 1 95.12 32 ASN B CA 1
ATOM 1443 C C . ASN B 1 32 ? -10.531 -13.312 -10.406 1 95.12 32 ASN B C 1
ATOM 1445 O O . ASN B 1 32 ? -10.984 -14.133 -9.602 1 95.12 32 ASN B O 1
ATOM 1449 N N . ILE B 1 33 ? -9.367 -12.898 -10.289 1 95.81 33 ILE B N 1
ATOM 1450 C CA . ILE B 1 33 ? -8.492 -13.148 -9.148 1 95.81 33 ILE B CA 1
ATOM 1451 C C . ILE B 1 33 ? -7.961 -11.828 -8.602 1 95.81 33 ILE B C 1
ATOM 1453 O O . ILE B 1 33 ? -7.477 -10.984 -9.367 1 95.81 33 ILE B O 1
ATOM 1457 N N . ALA B 1 34 ? -8.094 -11.602 -7.363 1 94.69 34 ALA B N 1
ATOM 1458 C CA . ALA B 1 34 ? -7.547 -10.414 -6.711 1 94.69 34 ALA B CA 1
ATOM 1459 C C . ALA B 1 34 ? -6.055 -10.586 -6.438 1 94.69 34 ALA B C 1
ATOM 1461 O O . ALA B 1 34 ? -5.559 -11.711 -6.336 1 94.69 34 ALA B O 1
ATOM 1462 N N . PRO B 1 35 ? -5.387 -9.477 -6.266 1 94.38 35 PRO B N 1
ATOM 1463 C CA . PRO B 1 35 ? -3.945 -9.547 -6.004 1 94.38 35 PRO B CA 1
ATOM 1464 C C . PRO B 1 35 ? -3.607 -10.398 -4.785 1 94.38 35 PRO B C 1
ATOM 1466 O O . PRO B 1 35 ? -2.688 -11.219 -4.832 1 94.38 35 PRO B O 1
ATOM 1469 N N . GLU B 1 36 ? -4.395 -10.281 -3.783 1 93.06 36 GLU B N 1
ATOM 1470 C CA . GLU B 1 36 ? -4.129 -11.039 -2.568 1 93.06 36 GLU B CA 1
ATOM 1471 C C . GLU B 1 36 ? -4.391 -12.531 -2.785 1 93.06 36 GLU B C 1
ATOM 1473 O O . GLU B 1 36 ? -3.691 -13.375 -2.221 1 93.06 36 GLU B O 1
ATOM 1478 N N . GLN B 1 37 ? -5.371 -12.82 -3.482 1 95.06 37 GLN B N 1
ATOM 1479 C CA . GLN B 1 37 ? -5.656 -14.211 -3.842 1 95.06 37 GLN B CA 1
ATOM 1480 C C . GLN B 1 37 ? -4.547 -14.789 -4.715 1 95.06 37 GLN B C 1
ATOM 1482 O O . GLN B 1 37 ? -4.172 -15.953 -4.562 1 95.06 37 GLN B O 1
ATOM 1487 N N . ASN B 1 38 ? -4.059 -13.961 -5.574 1 95.19 38 ASN B N 1
ATOM 1488 C CA . ASN B 1 38 ? -2.977 -14.383 -6.453 1 95.19 38 ASN B CA 1
ATOM 1489 C C . ASN B 1 38 ? -1.741 -14.797 -5.656 1 95.19 38 ASN B C 1
ATOM 1491 O O . ASN B 1 38 ? -1.008 -15.703 -6.066 1 95.19 38 ASN B O 1
ATOM 1495 N N . LEU B 1 39 ? -1.494 -14.18 -4.617 1 94.31 39 LEU B N 1
ATOM 1496 C CA . LEU B 1 39 ? -0.354 -14.547 -3.783 1 94.31 39 LEU B CA 1
ATOM 1497 C C . LEU B 1 39 ? -0.474 -15.992 -3.305 1 94.31 39 LEU B C 1
ATOM 1499 O O . LEU B 1 39 ? 0.513 -16.734 -3.295 1 94.31 39 LEU B O 1
ATOM 1503 N N . ILE B 1 40 ? -1.661 -16.344 -2.883 1 94.88 40 ILE B N 1
ATOM 1504 C CA . ILE B 1 40 ? -1.906 -17.719 -2.469 1 94.88 40 ILE B CA 1
ATOM 1505 C C . ILE B 1 40 ? -1.659 -18.672 -3.643 1 94.88 40 ILE B C 1
ATOM 1507 O O . ILE B 1 40 ? -0.98 -19.688 -3.496 1 94.88 40 ILE B O 1
ATOM 1511 N N . MET B 1 41 ? -2.197 -18.297 -4.77 1 96.75 41 MET B N 1
ATOM 1512 C CA . MET B 1 41 ? -2.055 -19.109 -5.965 1 96.75 41 MET B CA 1
ATOM 1513 C C . MET B 1 41 ? -0.585 -19.281 -6.34 1 96.75 41 MET B C 1
ATOM 1515 O O . MET B 1 41 ? -0.153 -20.375 -6.703 1 96.75 41 MET B O 1
ATOM 1519 N N . MET B 1 42 ? 0.146 -18.266 -6.223 1 95.38 42 MET B N 1
ATOM 1520 C CA . MET B 1 42 ? 1.57 -18.297 -6.543 1 95.38 42 MET B CA 1
ATOM 1521 C C . MET B 1 42 ? 2.301 -19.312 -5.656 1 95.38 42 MET B C 1
ATOM 1523 O O . MET B 1 42 ? 3.16 -20.047 -6.133 1 95.38 42 MET B O 1
ATOM 1527 N N . LEU B 1 43 ? 2.02 -19.281 -4.43 1 94.94 43 LEU B N 1
ATOM 1528 C CA . LEU B 1 43 ? 2.631 -20.234 -3.518 1 94.94 43 LEU B CA 1
ATOM 1529 C C . LEU B 1 43 ? 2.271 -21.672 -3.91 1 94.94 43 LEU B C 1
ATOM 1531 O O . LEU B 1 43 ? 3.135 -22.547 -3.918 1 94.94 43 LEU B O 1
ATOM 1535 N N . LEU B 1 44 ? 1.04 -21.844 -4.301 1 96.56 44 LEU B N 1
ATOM 1536 C CA . LEU B 1 44 ? 0.568 -23.172 -4.652 1 96.56 44 LEU B CA 1
ATOM 1537 C C . LEU B 1 44 ? 1.16 -23.625 -5.98 1 96.56 44 LEU B C 1
ATOM 1539 O O . LEU B 1 44 ? 1.401 -24.812 -6.184 1 96.56 44 LEU B O 1
ATOM 1543 N N . TRP B 1 45 ? 1.366 -22.688 -6.863 1 95.75 45 TRP B N 1
ATOM 1544 C CA . TRP B 1 45 ? 2.008 -23.016 -8.133 1 95.75 45 TRP B CA 1
ATOM 1545 C C . TRP B 1 45 ? 3.465 -23.422 -7.922 1 95.75 45 TRP B C 1
ATOM 1547 O O . TRP B 1 45 ? 4.023 -24.203 -8.695 1 95.75 45 TRP B O 1
ATOM 1557 N N . GLU B 1 46 ? 4.051 -22.906 -6.902 1 93.81 46 GLU B N 1
ATOM 1558 C CA . GLU B 1 46 ? 5.414 -23.281 -6.539 1 93.81 46 GLU B CA 1
ATOM 1559 C C . GLU B 1 46 ? 5.445 -24.625 -5.824 1 93.81 46 GLU B C 1
ATOM 1561 O O . GLU B 1 46 ? 6.316 -25.453 -6.098 1 93.81 46 GLU B O 1
ATOM 1566 N N . LYS B 1 47 ? 4.562 -24.719 -4.883 1 94.81 47 LYS B N 1
ATOM 1567 C CA . LYS B 1 47 ? 4.438 -25.969 -4.125 1 94.81 47 LYS B CA 1
ATOM 1568 C C . LYS B 1 47 ? 2.979 -26.25 -3.785 1 94.81 47 LYS B C 1
ATOM 1570 O O . LYS B 1 47 ? 2.391 -25.594 -2.928 1 94.81 47 LYS B O 1
ATOM 1575 N N . ASP B 1 48 ? 2.477 -27.359 -4.367 1 96 48 ASP B N 1
ATOM 1576 C CA . ASP B 1 48 ? 1.083 -27.734 -4.168 1 96 48 ASP B CA 1
ATOM 1577 C C . ASP B 1 48 ? 0.885 -28.406 -2.809 1 96 48 ASP B C 1
ATOM 1579 O O . ASP B 1 48 ? 1.835 -28.922 -2.225 1 96 48 ASP B O 1
ATOM 1583 N N . GLY B 1 49 ? -0.317 -28.188 -2.299 1 95.75 49 GLY B N 1
ATOM 1584 C CA . GLY B 1 49 ? -0.668 -28.922 -1.098 1 95.75 49 GLY B CA 1
ATOM 1585 C C . GLY B 1 49 ? -0.186 -28.25 0.176 1 95.75 49 GLY B C 1
ATOM 1586 O O . GLY B 1 49 ? 0.194 -28.938 1.133 1 95.75 49 GLY B O 1
ATOM 1587 N N . LEU B 1 50 ? -0.133 -27.016 0.214 1 95.12 50 LEU B N 1
ATOM 1588 C CA . LEU B 1 50 ? 0.257 -26.297 1.415 1 95.12 50 LEU B CA 1
ATOM 1589 C C . LEU B 1 50 ? -0.904 -26.203 2.4 1 95.12 50 LEU B C 1
ATOM 1591 O O . LEU B 1 50 ? -2.064 -26.109 1.992 1 95.12 50 LEU B O 1
ATOM 1595 N N . THR B 1 51 ? -0.56 -26.188 3.68 1 93.44 51 THR B N 1
ATOM 1596 C CA . THR B 1 51 ? -1.576 -26 4.707 1 93.44 51 THR B CA 1
ATOM 1597 C C . THR B 1 51 ? -1.896 -24.516 4.871 1 93.44 51 THR B C 1
ATOM 1599 O O . THR B 1 51 ? -1.11 -23.656 4.465 1 93.44 51 THR B O 1
ATOM 1602 N N . GLN B 1 52 ? -3.059 -24.234 5.43 1 91.75 52 GLN B N 1
ATOM 1603 C CA . GLN B 1 52 ? -3.41 -22.859 5.723 1 91.75 52 GLN B CA 1
ATOM 1604 C C . GLN B 1 52 ? -2.357 -22.203 6.609 1 91.75 52 GLN B C 1
ATOM 1606 O O . GLN B 1 52 ? -2.01 -21.031 6.406 1 91.75 52 GLN B O 1
ATOM 1611 N N . ASN B 1 53 ? -1.819 -22.938 7.492 1 90.38 53 ASN B N 1
ATOM 1612 C CA . ASN B 1 53 ? -0.797 -22.406 8.391 1 90.38 53 ASN B CA 1
ATOM 1613 C C . ASN B 1 53 ? 0.483 -22.062 7.633 1 90.38 53 ASN B C 1
ATOM 1615 O O . ASN B 1 53 ? 1.112 -21.031 7.91 1 90.38 53 ASN B O 1
ATOM 1619 N N . GLN B 1 54 ? 0.872 -22.859 6.75 1 91.94 54 GLN B N 1
ATOM 1620 C CA . GLN B 1 54 ? 2.049 -22.594 5.93 1 91.94 54 GLN B CA 1
ATOM 1621 C C . GLN B 1 54 ? 1.854 -21.344 5.078 1 91.94 54 GLN B C 1
ATOM 1623 O O . GLN B 1 54 ? 2.791 -20.562 4.887 1 91.94 54 GLN B O 1
ATOM 1628 N N . LEU B 1 55 ? 0.667 -21.172 4.574 1 92.69 55 LEU B N 1
ATOM 1629 C CA . LEU B 1 55 ? 0.35 -19.984 3.791 1 92.69 55 LEU B CA 1
ATOM 1630 C C . LEU B 1 55 ? 0.421 -18.719 4.656 1 92.69 55 LEU B C 1
ATOM 1632 O O . LEU B 1 55 ? 0.971 -17.703 4.234 1 92.69 55 LEU B O 1
ATOM 1636 N N . VAL B 1 56 ? -0.124 -18.812 5.855 1 90.19 56 VAL B N 1
ATOM 1637 C CA . VAL B 1 56 ? -0.113 -17.703 6.805 1 90.19 56 VAL B CA 1
ATOM 1638 C C . VAL B 1 56 ? 1.327 -17.312 7.121 1 90.19 56 VAL B C 1
ATOM 1640 O O . VAL B 1 56 ? 1.666 -16.125 7.113 1 90.19 56 VAL B O 1
ATOM 1643 N N . GLU B 1 57 ? 2.174 -18.297 7.324 1 88 57 GLU B N 1
ATOM 1644 C CA . GLU B 1 57 ? 3.578 -18.062 7.648 1 88 57 GLU B CA 1
ATOM 1645 C C . GLU B 1 57 ? 4.316 -17.422 6.48 1 88 57 GLU B C 1
ATOM 1647 O O . GLU B 1 57 ? 5.168 -16.562 6.68 1 88 57 GLU B O 1
ATOM 1652 N N . SER B 1 58 ? 3.984 -17.844 5.285 1 87.56 58 SER B N 1
ATOM 1653 C CA . SER B 1 58 ? 4.68 -17.359 4.094 1 87.56 58 SER B CA 1
ATOM 1654 C C . SER B 1 58 ? 4.254 -15.945 3.732 1 87.56 58 SER B C 1
ATOM 1656 O O . SER B 1 58 ? 5.059 -15.156 3.242 1 87.56 58 SER B O 1
ATOM 1658 N N . LEU B 1 59 ? 3.016 -15.57 3.934 1 85.94 59 LEU B N 1
ATOM 1659 C CA . LEU B 1 59 ? 2.484 -14.289 3.486 1 85.94 59 LEU B CA 1
ATOM 1660 C C . LEU B 1 59 ? 2.43 -13.297 4.641 1 85.94 59 LEU B C 1
ATOM 1662 O O . LEU B 1 59 ? 2.168 -12.109 4.426 1 85.94 59 LEU B O 1
ATOM 1666 N N . ASP B 1 60 ? 2.828 -13.648 5.82 1 77.31 60 ASP B N 1
ATOM 1667 C CA . ASP B 1 60 ? 2.756 -12.805 7.008 1 77.31 60 ASP B CA 1
ATOM 1668 C C . ASP B 1 60 ? 1.395 -12.125 7.113 1 77.31 60 ASP B C 1
ATOM 1670 O O . ASP B 1 60 ? 1.316 -10.906 7.297 1 77.31 60 ASP B O 1
ATOM 1674 N N . LYS B 1 61 ? 0.38 -12.906 6.816 1 75.25 61 LYS B N 1
ATOM 1675 C CA . LYS B 1 61 ? -0.996 -12.422 6.855 1 75.25 61 LYS B CA 1
ATOM 1676 C C . LYS B 1 61 ? -1.794 -13.117 7.953 1 75.25 61 LYS B C 1
ATOM 1678 O O . LYS B 1 61 ? -1.344 -14.117 8.516 1 75.25 61 LYS B O 1
ATOM 1683 N N . ASP B 1 62 ? -2.891 -12.477 8.211 1 73.94 62 ASP B N 1
ATOM 1684 C CA . ASP B 1 62 ? -3.74 -13.031 9.258 1 73.94 62 ASP B CA 1
ATOM 1685 C C . ASP B 1 62 ? -4.449 -14.297 8.773 1 73.94 62 ASP B C 1
ATOM 1687 O O . ASP B 1 62 ? -4.809 -14.398 7.602 1 73.94 62 ASP B O 1
ATOM 1691 N N . LYS B 1 63 ? -4.562 -15.133 9.695 1 77.94 63 LYS B N 1
ATOM 1692 C CA . LYS B 1 63 ? -5.152 -16.453 9.453 1 77.94 63 LYS B CA 1
ATOM 1693 C C . LYS B 1 63 ? -6.574 -16.328 8.914 1 77.94 63 LYS B C 1
ATOM 1695 O O . LYS B 1 63 ? -6.957 -17.031 7.984 1 77.94 63 LYS B O 1
ATOM 1700 N N . THR B 1 64 ? -7.27 -15.414 9.516 1 82.62 64 THR B N 1
ATOM 1701 C CA . THR B 1 64 ? -8.664 -15.234 9.133 1 82.62 64 THR B CA 1
ATOM 1702 C C . THR B 1 64 ? -8.781 -14.797 7.676 1 82.62 64 THR B C 1
ATOM 1704 O O . THR B 1 64 ? -9.648 -15.281 6.941 1 82.62 64 THR B O 1
ATOM 1707 N N . ASN B 1 65 ? -7.93 -13.984 7.23 1 88.31 65 ASN B N 1
ATOM 1708 C CA . ASN B 1 65 ? -7.922 -13.508 5.852 1 88.31 65 ASN B CA 1
ATOM 1709 C C . ASN B 1 65 ? -7.578 -14.617 4.867 1 88.31 65 ASN B C 1
ATOM 1711 O O . ASN B 1 65 ? -8.195 -14.734 3.811 1 88.31 65 ASN B O 1
ATOM 1715 N N . ILE B 1 66 ? -6.73 -15.469 5.266 1 92.62 66 ILE B N 1
ATOM 1716 C CA . ILE B 1 66 ? -6.301 -16.562 4.402 1 92.62 66 ILE B CA 1
ATOM 1717 C C . ILE B 1 66 ? -7.445 -17.547 4.215 1 92.62 66 ILE B C 1
ATOM 1719 O O . ILE B 1 66 ? -7.691 -18.016 3.102 1 92.62 66 ILE B O 1
ATOM 1723 N N . ALA B 1 67 ? -8.164 -17.891 5.32 1 92.56 67 ALA B N 1
ATOM 1724 C CA . ALA B 1 67 ? -9.289 -18.812 5.246 1 92.56 67 ALA B CA 1
ATOM 1725 C C . ALA B 1 67 ? -10.359 -18.297 4.293 1 92.56 67 ALA B C 1
ATOM 1727 O O . ALA B 1 67 ? -10.891 -19.062 3.479 1 92.56 67 ALA B O 1
ATOM 1728 N N . ARG B 1 68 ? -10.609 -17.062 4.414 1 94.44 68 ARG B N 1
ATOM 1729 C CA . ARG B 1 68 ? -11.609 -16.438 3.553 1 94.44 68 ARG B CA 1
ATOM 1730 C C . ARG B 1 68 ? -11.164 -16.469 2.092 1 94.44 68 ARG B C 1
ATOM 1732 O O . ARG B 1 68 ? -11.961 -16.781 1.205 1 94.44 68 ARG B O 1
ATOM 1739 N N . MET B 1 69 ? -9.992 -16.156 1.843 1 95 69 MET B N 1
ATOM 1740 C CA . MET B 1 69 ? -9.461 -16.156 0.483 1 95 69 MET B CA 1
ATOM 1741 C C . MET B 1 69 ? -9.453 -17.578 -0.099 1 95 69 MET B C 1
ATOM 1743 O O . MET B 1 69 ? -9.781 -17.766 -1.271 1 95 69 MET B O 1
ATOM 1747 N N . ALA B 1 70 ? -9.094 -18.484 0.768 1 95.38 70 ALA B N 1
ATOM 1748 C CA . ALA B 1 70 ? -9.094 -19.875 0.334 1 95.38 70 ALA B CA 1
ATOM 1749 C C . ALA B 1 70 ? -10.5 -20.344 -0.05 1 95.38 70 ALA B C 1
ATOM 1751 O O . ALA B 1 70 ? -10.68 -21.016 -1.062 1 95.38 70 ALA B O 1
ATOM 1752 N N . SER B 1 71 ? -11.438 -20 0.776 1 96.19 71 SER B N 1
ATOM 1753 C CA . SER B 1 71 ? -12.82 -20.344 0.49 1 96.19 71 SER B CA 1
ATOM 1754 C C . SER B 1 71 ? -13.273 -19.75 -0.841 1 96.19 71 SER B C 1
ATOM 1756 O O . SER B 1 71 ? -13.93 -20.422 -1.637 1 96.19 71 SER B O 1
ATOM 1758 N N . ASN B 1 72 ? -12.922 -18.531 -1.113 1 97.31 72 ASN B N 1
ATOM 1759 C CA . ASN B 1 72 ? -13.266 -17.859 -2.363 1 97.31 72 ASN B CA 1
ATOM 1760 C C . ASN B 1 72 ? -12.625 -18.547 -3.564 1 97.31 72 ASN B C 1
ATOM 1762 O O . ASN B 1 72 ? -13.273 -18.75 -4.59 1 97.31 72 ASN B O 1
ATOM 1766 N N . LEU B 1 73 ? -11.406 -18.906 -3.424 1 97.88 73 LEU B N 1
ATOM 1767 C CA . LEU B 1 73 ? -10.672 -19.578 -4.496 1 97.88 73 LEU B CA 1
ATOM 1768 C C . LEU B 1 73 ? -11.266 -20.953 -4.789 1 97.88 73 LEU B C 1
ATOM 1770 O O . LEU B 1 73 ? -11.305 -21.375 -5.945 1 97.88 73 LEU B O 1
ATOM 1774 N N . GLU B 1 74 ? -11.688 -21.609 -3.734 1 98 74 GLU B N 1
ATOM 1775 C CA . GLU B 1 74 ? -12.344 -22.906 -3.908 1 98 74 GLU B CA 1
ATOM 1776 C C . GLU B 1 74 ? -13.672 -22.75 -4.637 1 98 74 GLU B C 1
ATOM 1778 O O . GLU B 1 74 ? -14 -23.547 -5.523 1 98 74 GLU B O 1
ATOM 1783 N N . GLN B 1 75 ? -14.398 -21.766 -4.254 1 97.88 75 GLN B N 1
ATOM 1784 C CA . GLN B 1 75 ? -15.672 -21.484 -4.906 1 97.88 75 GLN B CA 1
ATOM 1785 C C . GLN B 1 75 ? -15.477 -21.172 -6.391 1 97.88 75 GLN B C 1
ATOM 1787 O O . GLN B 1 75 ? -16.312 -21.547 -7.219 1 97.88 75 GLN B O 1
ATOM 1792 N N . LYS B 1 76 ? -14.359 -20.578 -6.75 1 97.56 76 LYS B N 1
ATOM 1793 C CA . LYS B 1 76 ? -14.031 -20.25 -8.133 1 97.56 76 LYS B CA 1
ATOM 1794 C C . LYS B 1 76 ? -13.539 -21.469 -8.891 1 97.56 76 LYS B C 1
ATOM 1796 O O . LYS B 1 76 ? -13.375 -21.438 -10.109 1 97.56 76 LYS B O 1
ATOM 1801 N N . GLY B 1 77 ? -13.266 -22.531 -8.07 1 98 77 GLY B N 1
ATOM 1802 C CA . GLY B 1 77 ? -12.867 -23.797 -8.672 1 98 77 GLY B CA 1
ATOM 1803 C C . GLY B 1 77 ? -11.375 -23.891 -8.906 1 98 77 GLY B C 1
ATOM 1804 O O . GLY B 1 77 ? -10.914 -24.781 -9.625 1 98 77 GLY B O 1
ATOM 1805 N N . PHE B 1 78 ? -10.531 -23.047 -8.344 1 98.38 78 PHE B N 1
ATOM 1806 C CA . PHE B 1 78 ? -9.094 -23.016 -8.602 1 98.38 78 PHE B CA 1
ATOM 1807 C C . PHE B 1 78 ? -8.352 -23.969 -7.664 1 98.38 78 PHE B C 1
ATOM 1809 O O . PHE B 1 78 ? -7.285 -24.469 -8.008 1 98.38 78 PHE B O 1
ATOM 1816 N N . ILE B 1 79 ? -8.953 -24.141 -6.484 1 98.44 79 ILE B N 1
ATOM 1817 C CA . ILE B 1 79 ? -8.297 -25.016 -5.52 1 98.44 79 ILE B CA 1
ATOM 1818 C C . ILE B 1 79 ? -9.336 -25.922 -4.848 1 98.44 79 ILE B C 1
ATOM 1820 O O . ILE B 1 79 ? -10.539 -25.688 -4.965 1 98.44 79 ILE B O 1
ATOM 1824 N N . LYS B 1 80 ? -8.852 -26.953 -4.242 1 97.88 80 LYS B N 1
ATOM 1825 C CA . LYS B 1 80 ? -9.625 -27.812 -3.354 1 97.88 80 LYS B CA 1
ATOM 1826 C C . LYS B 1 80 ? -9 -27.875 -1.962 1 97.88 80 LYS B C 1
ATOM 1828 O O . LYS B 1 80 ? -7.773 -27.891 -1.827 1 97.88 80 LYS B O 1
ATOM 1833 N N . ARG B 1 81 ? -9.812 -27.75 -0.976 1 95.12 81 ARG B N 1
ATOM 1834 C CA . ARG B 1 81 ? -9.375 -27.859 0.411 1 95.12 81 ARG B CA 1
ATOM 1835 C C . ARG B 1 81 ? -9.672 -29.25 0.972 1 95.12 81 ARG B C 1
ATOM 1837 O O . ARG B 1 81 ? -10.805 -29.719 0.908 1 95.12 81 ARG B O 1
ATOM 1844 N N . ILE B 1 82 ? -8.648 -29.891 1.435 1 93.5 82 ILE B N 1
ATOM 1845 C CA . ILE B 1 82 ? -8.797 -31.266 1.915 1 93.5 82 ILE B CA 1
ATOM 1846 C C . ILE B 1 82 ? -8.297 -31.359 3.355 1 93.5 82 ILE B C 1
ATOM 1848 O O . ILE B 1 82 ? -7.199 -30.891 3.672 1 93.5 82 ILE B O 1
ATOM 1852 N N . ASN B 1 83 ? -9.062 -31.922 4.234 1 89.81 83 ASN B N 1
ATOM 1853 C CA . ASN B 1 83 ? -8.648 -32.125 5.617 1 89.81 83 ASN B CA 1
ATOM 1854 C C . ASN B 1 83 ? -7.57 -33.219 5.719 1 89.81 83 ASN B C 1
ATOM 1856 O O . ASN B 1 83 ? -7.625 -34.219 5.008 1 89.81 83 ASN B O 1
ATOM 1860 N N . CYS B 1 84 ? -6.586 -32.938 6.555 1 82.31 84 CYS B N 1
ATOM 1861 C CA . CYS B 1 84 ? -5.52 -33.906 6.762 1 82.31 84 CYS B CA 1
ATOM 1862 C C . CYS B 1 84 ? -5.973 -35 7.699 1 82.31 84 CYS B C 1
ATOM 1864 O O . CYS B 1 84 ? -6.602 -34.75 8.727 1 82.31 84 CYS B O 1
ATOM 1866 N N . ASP B 1 85 ? -5.766 -36.188 7.266 1 75.81 85 ASP B N 1
ATOM 1867 C CA . ASP B 1 85 ? -6.164 -37.375 8.031 1 75.81 85 ASP B CA 1
ATOM 1868 C C . ASP B 1 85 ? -5.477 -37.406 9.398 1 75.81 85 ASP B C 1
ATOM 1870 O O . ASP B 1 85 ? -6.078 -37.812 10.391 1 75.81 85 ASP B O 1
ATOM 1874 N N . HIS B 1 86 ? -4.336 -37.031 9.398 1 78.38 86 HIS B N 1
ATOM 1875 C CA . HIS B 1 86 ? -3.537 -37.188 10.609 1 78.38 86 HIS B CA 1
ATOM 1876 C C . HIS B 1 86 ? -3.711 -35.969 11.539 1 78.38 86 HIS B C 1
ATOM 1878 O O . HIS B 1 86 ? -3.357 -36.062 12.719 1 78.38 86 HIS B O 1
ATOM 1884 N N . ASP B 1 87 ? -4.078 -34.906 11 1 71.12 87 ASP B N 1
ATOM 1885 C CA . ASP B 1 87 ? -4.32 -33.688 11.766 1 71.12 87 ASP B CA 1
ATOM 1886 C C . ASP B 1 87 ? -5.633 -33.031 11.352 1 71.12 87 ASP B C 1
ATOM 1888 O O . ASP B 1 87 ? -5.656 -32.219 10.422 1 71.12 87 ASP B O 1
ATOM 1892 N N . ARG B 1 88 ? -6.711 -33.5 12.062 1 67.62 88 ARG B N 1
ATOM 1893 C CA . ARG B 1 88 ? -8.062 -33.094 11.688 1 67.62 88 ARG B CA 1
ATOM 1894 C C . ARG B 1 88 ? -8.203 -31.578 11.664 1 67.62 88 ARG B C 1
ATOM 1896 O O . ARG B 1 88 ? -9.133 -31.047 11.047 1 67.62 88 ARG B O 1
ATOM 1903 N N . ARG B 1 89 ? -7.215 -30.891 12.25 1 73.12 89 ARG B N 1
ATOM 1904 C CA . ARG B 1 89 ? -7.344 -29.438 12.359 1 73.12 89 ARG B CA 1
ATOM 1905 C C . ARG B 1 89 ? -6.594 -28.734 11.234 1 73.12 89 ARG B C 1
ATOM 1907 O O . ARG B 1 89 ? -6.746 -27.531 11.039 1 73.12 89 ARG B O 1
ATOM 1914 N N . SER B 1 90 ? -5.961 -29.656 10.523 1 86 90 SER B N 1
ATOM 1915 C CA . SER B 1 90 ? -5.172 -29.047 9.461 1 86 90 SER B CA 1
ATOM 1916 C C . SER B 1 90 ? -5.836 -29.234 8.102 1 86 90 SER B C 1
ATOM 1918 O O . SER B 1 90 ? -6.359 -30.312 7.805 1 86 90 SER B O 1
ATOM 1920 N N . VAL B 1 91 ? -6.004 -28.172 7.422 1 91.38 91 VAL B N 1
ATOM 1921 C CA . VAL B 1 91 ? -6.582 -28.172 6.082 1 91.38 91 VAL B CA 1
ATOM 1922 C C . VAL B 1 91 ? -5.5 -27.875 5.051 1 91.38 91 VAL B C 1
ATOM 1924 O O . VAL B 1 91 ? -4.723 -26.922 5.211 1 91.38 91 VAL B O 1
ATOM 1927 N N . ARG B 1 92 ? -5.441 -28.703 4.008 1 95.12 92 ARG B N 1
ATOM 1928 C CA . ARG B 1 92 ? -4.488 -28.5 2.92 1 95.12 92 ARG B CA 1
ATOM 1929 C C . ARG B 1 92 ? -5.191 -28 1.665 1 95.12 92 ARG B C 1
ATOM 1931 O O . ARG B 1 92 ? -6.312 -28.422 1.362 1 95.12 92 ARG B O 1
ATOM 1938 N N . LEU B 1 93 ? -4.48 -27.141 0.971 1 97.19 93 LEU B N 1
ATOM 1939 C CA . LEU B 1 93 ? -4.992 -26.594 -0.279 1 97.19 93 LEU B CA 1
ATOM 1940 C C . LEU B 1 93 ? -4.27 -27.203 -1.477 1 97.19 93 LEU B C 1
ATOM 1942 O O . LEU B 1 93 ? -3.039 -27.188 -1.536 1 97.19 93 LEU B O 1
ATOM 1946 N N . TYR B 1 94 ? -5.059 -27.719 -2.408 1 97.94 94 TYR B N 1
ATOM 1947 C CA . TYR B 1 94 ? -4.523 -28.312 -3.629 1 97.94 94 TYR B CA 1
ATOM 1948 C C . TYR B 1 94 ? -5.074 -27.609 -4.863 1 97.94 94 TYR B C 1
ATOM 1950 O O . TYR B 1 94 ? -6.25 -27.234 -4.902 1 97.94 94 TYR B O 1
ATOM 1958 N N . LEU B 1 95 ? -4.203 -27.516 -5.84 1 98.31 95 LEU B N 1
ATOM 1959 C CA . LEU B 1 95 ? -4.656 -26.969 -7.117 1 98.31 95 LEU B CA 1
ATOM 1960 C C . LEU B 1 95 ? -5.59 -27.953 -7.82 1 98.31 95 LEU B C 1
ATOM 1962 O O . LEU B 1 95 ? -5.352 -29.172 -7.805 1 98.31 95 LEU B O 1
ATOM 1966 N N . THR B 1 96 ? -6.695 -27.438 -8.375 1 98.38 96 THR B N 1
ATOM 1967 C CA . THR B 1 96 ? -7.461 -28.188 -9.359 1 98.38 96 THR B CA 1
ATOM 1968 C C . THR B 1 96 ? -6.824 -28.094 -10.742 1 98.38 96 THR B C 1
ATOM 1970 O O . THR B 1 96 ? -5.816 -27.406 -10.914 1 98.38 96 THR B O 1
ATOM 1973 N N . GLN B 1 97 ? -7.367 -28.891 -11.703 1 98.25 97 GLN B N 1
ATOM 1974 C CA . GLN B 1 97 ? -6.898 -28.75 -13.078 1 98.25 97 GLN B CA 1
ATOM 1975 C C . GLN B 1 97 ? -7.09 -27.312 -13.578 1 98.25 97 GLN B C 1
ATOM 1977 O O . GLN B 1 97 ? -6.207 -26.766 -14.234 1 98.25 97 GLN B O 1
ATOM 1982 N N . LYS B 1 98 ? -8.141 -26.703 -13.156 1 98 98 LYS B N 1
ATOM 1983 C CA . LYS B 1 98 ? -8.43 -25.328 -13.508 1 98 98 LYS B CA 1
ATOM 1984 C C . LYS B 1 98 ? -7.402 -24.375 -12.898 1 98 98 LYS B C 1
ATOM 1986 O O . LYS B 1 98 ? -6.953 -23.438 -13.555 1 98 98 LYS B O 1
ATOM 1991 N N . GLY B 1 99 ? -7.059 -24.609 -11.672 1 98 99 GLY B N 1
ATOM 1992 C CA . GLY B 1 99 ? -6.051 -23.812 -10.992 1 98 99 GLY B CA 1
ATOM 1993 C C . GLY B 1 99 ? -4.676 -23.906 -11.625 1 98 99 GLY B C 1
ATOM 1994 O O . GLY B 1 99 ? -3.953 -22.922 -11.719 1 98 99 GLY B O 1
ATOM 1995 N N . LYS B 1 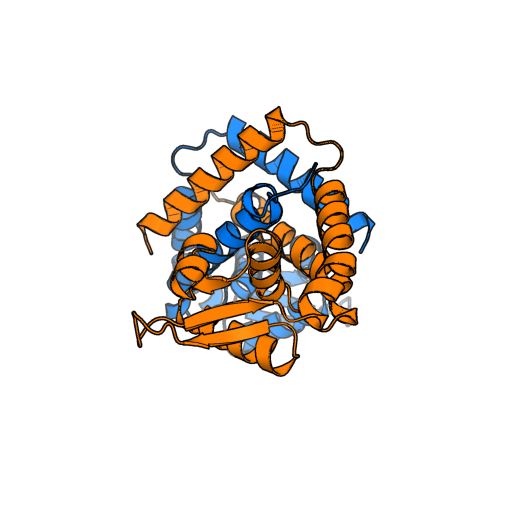100 ? -4.355 -25.078 -12.078 1 97.56 100 LYS B N 1
ATOM 1996 C CA . LYS B 1 100 ? -3.078 -25.297 -12.758 1 97.56 100 LYS B CA 1
ATOM 1997 C C . LYS B 1 100 ? -3.039 -24.562 -14.102 1 97.56 100 LYS B C 1
ATOM 1999 O O . LYS B 1 100 ? -2.043 -23.906 -14.43 1 97.56 100 LYS B O 1
ATOM 2004 N N . GLU B 1 101 ? -4.117 -24.688 -14.812 1 97.44 101 GLU B N 1
ATOM 2005 C CA . GLU B 1 101 ? -4.219 -24.016 -16.109 1 97.44 101 GLU B CA 1
ATOM 2006 C C . GLU B 1 101 ? -4.156 -22.5 -15.953 1 97.44 101 GLU B C 1
ATOM 2008 O O . GLU B 1 101 ? -3.574 -21.812 -16.797 1 97.44 101 GLU B O 1
ATOM 2013 N N . LEU B 1 102 ? -4.754 -22.047 -14.906 1 97.12 102 LEU B N 1
ATOM 2014 C CA . LEU B 1 102 ? -4.703 -20.609 -14.609 1 97.12 102 LEU B CA 1
ATOM 2015 C C . LEU B 1 102 ? -3.262 -20.141 -14.461 1 97.12 102 LEU B C 1
ATOM 2017 O O . LEU B 1 102 ? -2.918 -19.047 -14.891 1 97.12 102 LEU B O 1
ATOM 2021 N N . GLY B 1 103 ? -2.428 -20.922 -13.844 1 96.56 103 GLY B N 1
ATOM 2022 C CA . GLY B 1 103 ? -1.022 -20.594 -13.656 1 96.56 103 GLY B CA 1
ATOM 2023 C C . GLY B 1 103 ? -0.286 -20.344 -14.961 1 96.56 103 GLY B C 1
ATOM 2024 O O . GLY B 1 103 ? 0.575 -19.469 -15.039 1 96.56 103 GLY B O 1
ATOM 2025 N N . GLU B 1 104 ? -0.652 -21.094 -15.93 1 96.12 104 GLU B N 1
ATOM 2026 C CA . GLU B 1 104 ? -0.024 -20.953 -17.234 1 96.12 104 GLU B CA 1
ATOM 2027 C C . GLU B 1 104 ? -0.291 -19.578 -17.828 1 96.12 104 GLU B C 1
ATOM 2029 O O . GLU B 1 104 ? 0.532 -19.047 -18.578 1 96.12 104 GLU B O 1
ATOM 2034 N N . GLU B 1 105 ? -1.405 -19.031 -17.422 1 96.38 105 GLU B N 1
ATOM 2035 C CA . GLU B 1 105 ? -1.785 -17.719 -17.922 1 96.38 105 GLU B CA 1
ATOM 2036 C C . GLU B 1 105 ? -1.26 -16.609 -17.016 1 96.38 105 GLU B C 1
ATOM 2038 O O . GLU B 1 105 ? -0.764 -15.594 -17.516 1 96.38 105 GLU B O 1
ATOM 2043 N N . ILE B 1 106 ? -1.286 -16.812 -15.789 1 96.31 106 ILE B N 1
ATOM 2044 C CA . ILE B 1 106 ? -1.052 -15.727 -14.836 1 96.31 106 ILE B CA 1
ATOM 2045 C C . ILE B 1 106 ? 0.445 -15.594 -14.57 1 96.31 106 ILE B C 1
ATOM 2047 O O . ILE B 1 106 ? 0.951 -14.484 -14.375 1 96.31 106 ILE B O 1
ATOM 2051 N N . ILE B 1 107 ? 1.177 -16.688 -14.547 1 95.5 107 ILE B N 1
ATOM 2052 C CA . ILE B 1 107 ? 2.592 -16.672 -14.195 1 95.5 107 ILE B CA 1
ATOM 2053 C C . ILE B 1 107 ? 3.352 -15.75 -15.141 1 95.5 107 ILE B C 1
ATOM 2055 O O . ILE B 1 107 ? 4.109 -14.883 -14.703 1 95.5 107 ILE B O 1
ATOM 2059 N N . PRO B 1 108 ? 3.068 -15.867 -16.469 1 96.06 108 PRO B N 1
ATOM 2060 C CA . PRO B 1 108 ? 3.75 -14.938 -17.375 1 96.06 108 PRO B CA 1
ATOM 2061 C C . PRO B 1 108 ? 3.381 -13.484 -17.109 1 96.06 108 PRO B C 1
ATOM 2063 O O . PRO B 1 108 ? 4.211 -12.586 -17.297 1 96.06 108 PRO B O 1
ATOM 2066 N N . ILE B 1 109 ? 2.178 -13.219 -16.703 1 95.5 109 ILE B N 1
ATOM 2067 C CA . ILE B 1 109 ? 1.722 -11.867 -16.391 1 95.5 109 ILE B CA 1
ATOM 2068 C C . ILE B 1 109 ? 2.492 -11.328 -15.188 1 95.5 109 ILE B C 1
ATOM 2070 O O . ILE B 1 109 ? 2.98 -10.195 -15.219 1 95.5 109 ILE B O 1
ATOM 2074 N N . ALA B 1 110 ? 2.629 -12.156 -14.18 1 94.56 110 ALA B N 1
ATOM 2075 C CA . ALA B 1 110 ? 3.35 -11.766 -12.969 1 94.56 110 ALA B CA 1
ATOM 2076 C C . ALA B 1 110 ? 4.828 -11.516 -13.273 1 94.56 110 ALA B C 1
ATOM 2078 O O . ALA B 1 110 ? 5.418 -10.562 -12.758 1 94.56 110 ALA B O 1
ATOM 2079 N N . GLU B 1 111 ? 5.371 -12.359 -14.055 1 95.19 111 GLU B N 1
ATOM 2080 C CA . GLU B 1 111 ? 6.777 -12.211 -14.422 1 95.19 111 GLU B CA 1
ATOM 2081 C C . GLU B 1 111 ? 7.012 -10.945 -15.234 1 95.19 111 GLU B C 1
ATOM 2083 O O . GLU B 1 111 ? 7.98 -10.227 -15.008 1 95.19 111 GLU B O 1
ATOM 2088 N N . ALA B 1 112 ? 6.16 -10.68 -16.172 1 95.62 112 ALA B N 1
ATOM 2089 C CA . ALA B 1 112 ? 6.246 -9.453 -16.969 1 95.62 112 ALA B CA 1
ATOM 2090 C C . ALA B 1 112 ? 6.109 -8.219 -16.078 1 95.62 112 ALA B C 1
ATOM 2092 O O . ALA B 1 112 ? 6.824 -7.23 -16.266 1 95.62 112 ALA B O 1
ATOM 2093 N N . PHE B 1 113 ? 5.172 -8.312 -15.195 1 95.94 113 PHE B N 1
ATOM 2094 C CA . PHE B 1 113 ? 4.969 -7.227 -14.242 1 95.94 113 PHE B CA 1
ATOM 2095 C C . PHE B 1 113 ? 6.25 -6.945 -13.469 1 95.94 113 PHE B C 1
ATOM 2097 O O . PHE B 1 113 ? 6.66 -5.789 -13.336 1 95.94 113 PHE B O 1
ATOM 2104 N N . ASN B 1 114 ? 6.867 -7.957 -12.922 1 96.12 114 ASN B N 1
ATOM 2105 C CA . ASN B 1 114 ? 8.109 -7.801 -12.18 1 96.12 114 ASN B CA 1
ATOM 2106 C C . ASN B 1 114 ? 9.211 -7.18 -13.039 1 96.12 114 ASN B C 1
ATOM 2108 O O . ASN B 1 114 ? 9.984 -6.352 -12.562 1 96.12 114 ASN B O 1
ATOM 2112 N N . GLU B 1 115 ? 9.258 -7.609 -14.273 1 96.19 115 GLU B N 1
ATOM 2113 C CA . GLU B 1 115 ? 10.234 -7.051 -15.195 1 96.19 115 GLU B CA 1
ATOM 2114 C C . GLU B 1 115 ? 10.016 -5.555 -15.398 1 96.19 115 GLU B C 1
ATOM 2116 O O . GLU B 1 115 ? 10.977 -4.781 -15.445 1 96.19 115 GLU B O 1
ATOM 2121 N N . ILE B 1 116 ? 8.797 -5.191 -15.523 1 97 116 ILE B N 1
ATOM 2122 C CA . ILE B 1 116 ? 8.461 -3.783 -15.695 1 97 116 ILE B CA 1
ATOM 2123 C C . ILE B 1 116 ? 8.867 -2.998 -14.445 1 97 116 ILE B C 1
ATOM 2125 O O . ILE B 1 116 ? 9.547 -1.975 -14.547 1 97 116 ILE B O 1
ATOM 2129 N N . VAL B 1 117 ? 8.492 -3.502 -13.281 1 97.25 117 VAL B N 1
ATOM 2130 C CA . VAL B 1 117 ? 8.742 -2.832 -12.008 1 97.25 117 VAL B CA 1
ATOM 2131 C C . VAL B 1 117 ? 10.242 -2.635 -11.812 1 97.25 117 VAL B C 1
ATOM 2133 O O . VAL B 1 117 ? 10.68 -1.582 -11.336 1 97.25 117 VAL B O 1
ATOM 2136 N N . CYS B 1 118 ? 11.031 -3.572 -12.234 1 97.38 118 CYS B N 1
ATOM 2137 C CA . CYS B 1 118 ? 12.461 -3.566 -11.945 1 97.38 118 CYS B CA 1
ATOM 2138 C C . CYS B 1 118 ? 13.25 -3.055 -13.141 1 97.38 118 CYS B C 1
ATOM 2140 O O . CYS B 1 118 ? 14.484 -3.102 -13.141 1 97.38 118 CYS B O 1
ATOM 2142 N N . HIS B 1 119 ? 12.562 -2.609 -14.141 1 97 119 HIS B N 1
ATOM 2143 C CA . HIS B 1 119 ? 13.234 -2.143 -15.352 1 97 119 HIS B CA 1
ATOM 2144 C C . HIS B 1 119 ? 14.289 -1.09 -15.023 1 97 119 HIS B C 1
ATOM 2146 O O . HIS B 1 119 ? 14.023 -0.152 -14.273 1 97 119 HIS B O 1
ATOM 2152 N N . ASP B 1 120 ? 15.523 -1.272 -15.477 1 96.88 120 ASP B N 1
ATOM 2153 C CA . ASP B 1 120 ? 16.641 -0.349 -15.344 1 96.88 120 ASP B CA 1
ATOM 2154 C C . ASP B 1 120 ? 17.078 -0.219 -13.891 1 96.88 120 ASP B C 1
ATOM 2156 O O . ASP B 1 120 ? 17.516 0.852 -13.461 1 96.88 120 ASP B O 1
ATOM 2160 N N . ILE B 1 121 ? 16.859 -1.175 -13.094 1 97.62 121 ILE B N 1
ATOM 2161 C CA . ILE B 1 121 ? 17.359 -1.261 -11.719 1 97.62 121 ILE B CA 1
ATOM 2162 C C . ILE B 1 121 ? 18.297 -2.453 -11.586 1 97.62 121 ILE B C 1
ATOM 2164 O O . ILE B 1 121 ? 17.922 -3.586 -11.898 1 97.62 121 ILE B O 1
ATOM 2168 N N . THR B 1 122 ? 19.5 -2.238 -11.156 1 97.56 122 THR B N 1
ATOM 2169 C CA . THR B 1 122 ? 20.5 -3.291 -11.078 1 97.56 122 THR B CA 1
ATOM 2170 C C . THR B 1 122 ? 20.219 -4.215 -9.891 1 97.56 122 THR B C 1
ATOM 2172 O O . THR B 1 122 ? 19.5 -3.848 -8.969 1 97.56 122 THR B O 1
ATOM 2175 N N . LYS B 1 123 ? 20.828 -5.379 -9.922 1 95.81 123 LYS B N 1
ATOM 2176 C CA . LYS B 1 123 ? 20.703 -6.324 -8.82 1 95.81 123 LYS B CA 1
ATOM 2177 C C . LYS B 1 123 ? 21.234 -5.727 -7.52 1 95.81 123 LYS B C 1
ATOM 2179 O O . LYS B 1 123 ? 20.641 -5.926 -6.457 1 95.81 123 LYS B O 1
ATOM 2184 N N . LYS B 1 124 ? 22.281 -5.016 -7.621 1 97 124 LYS B N 1
ATOM 2185 C CA . LYS B 1 124 ? 22.859 -4.371 -6.449 1 97 124 LYS B CA 1
ATOM 2186 C C . LYS B 1 124 ? 21.906 -3.336 -5.855 1 97 124 LYS B C 1
ATOM 2188 O O . LYS B 1 124 ? 21.734 -3.273 -4.637 1 97 124 LYS B O 1
ATOM 2193 N N . GLU B 1 125 ? 21.297 -2.523 -6.715 1 97.31 125 GLU B N 1
ATOM 2194 C CA . GLU B 1 125 ? 20.312 -1.536 -6.273 1 97.31 125 GLU B CA 1
ATOM 2195 C C . GLU B 1 125 ? 19.109 -2.205 -5.602 1 97.31 125 GLU B C 1
ATOM 2197 O O . GLU B 1 125 ? 18.609 -1.719 -4.586 1 97.31 125 GLU B O 1
ATOM 2202 N N . LEU B 1 126 ? 18.719 -3.297 -6.141 1 97 126 LEU B N 1
ATOM 2203 C CA . LEU B 1 126 ? 17.562 -4.008 -5.613 1 97 126 LEU B CA 1
ATOM 2204 C C . LEU B 1 126 ? 17.859 -4.578 -4.23 1 97 126 LEU B C 1
ATOM 2206 O O . LEU B 1 126 ? 17 -4.523 -3.34 1 97 126 LEU B O 1
ATOM 2210 N N . ILE B 1 127 ? 19 -5.125 -4.078 1 96.5 127 ILE B N 1
ATOM 2211 C CA . ILE B 1 127 ? 19.406 -5.691 -2.795 1 96.5 127 ILE B CA 1
ATOM 2212 C C . ILE B 1 127 ? 19.422 -4.594 -1.733 1 96.5 127 ILE B C 1
ATOM 2214 O O . ILE B 1 127 ? 18.922 -4.781 -0.625 1 96.5 127 ILE B O 1
ATOM 2218 N N . GLU B 1 128 ? 19.953 -3.457 -2.078 1 96.94 128 GLU B N 1
ATOM 2219 C CA . GLU B 1 128 ? 20 -2.326 -1.157 1 96.94 128 GLU B CA 1
ATOM 2220 C C . GLU B 1 128 ? 18.594 -1.808 -0.851 1 96.94 128 GLU B C 1
ATOM 2222 O O . GLU B 1 128 ? 18.281 -1.47 0.295 1 96.94 128 GLU B O 1
ATOM 2227 N N . PHE B 1 129 ? 17.844 -1.72 -1.88 1 98.25 129 PHE B N 1
ATOM 2228 C CA . PHE B 1 129 ? 16.453 -1.3 -1.715 1 98.25 129 PHE B CA 1
ATOM 2229 C C . PHE B 1 129 ? 15.727 -2.219 -0.745 1 98.25 129 PHE B C 1
ATOM 2231 O O . PHE B 1 129 ? 15.039 -1.751 0.167 1 98.25 129 PHE B O 1
ATOM 2238 N N . GLU B 1 130 ? 15.836 -3.471 -0.943 1 97.5 130 GLU B N 1
ATOM 2239 C CA . GLU B 1 130 ? 15.188 -4.461 -0.092 1 97.5 130 GLU B CA 1
ATOM 2240 C C . GLU B 1 130 ? 15.672 -4.352 1.352 1 97.5 130 GLU B C 1
ATOM 2242 O O . GLU B 1 130 ? 14.883 -4.508 2.289 1 97.5 130 GLU B O 1
ATOM 2247 N N . ARG B 1 131 ? 16.938 -4.152 1.522 1 97.62 131 ARG B N 1
ATOM 2248 C CA . ARG B 1 131 ? 17.516 -4.008 2.857 1 97.62 131 ARG B CA 1
ATOM 2249 C C . ARG B 1 131 ? 16.875 -2.84 3.602 1 97.62 131 ARG B C 1
ATOM 2251 O O . ARG B 1 131 ? 16.469 -2.979 4.758 1 97.62 131 ARG B O 1
ATOM 2258 N N . ILE B 1 132 ? 16.797 -1.726 2.945 1 98.25 132 ILE B N 1
ATOM 2259 C CA . ILE B 1 132 ? 16.25 -0.521 3.555 1 98.25 132 ILE B CA 1
ATOM 2260 C C . ILE B 1 132 ? 14.758 -0.711 3.814 1 98.25 132 ILE B C 1
ATOM 2262 O O . ILE B 1 132 ? 14.25 -0.347 4.883 1 98.25 132 ILE B O 1
ATOM 2266 N N . LEU B 1 133 ? 14.086 -1.278 2.836 1 97.81 133 LEU B N 1
ATOM 2267 C CA . LEU B 1 133 ? 12.664 -1.579 2.975 1 97.81 133 LEU B CA 1
ATOM 2268 C C . LEU B 1 133 ? 12.414 -2.465 4.191 1 97.81 133 LEU B C 1
ATOM 2270 O O . LEU B 1 133 ? 11.5 -2.207 4.973 1 97.81 133 LEU B O 1
ATOM 2274 N N . SER B 1 134 ? 13.188 -3.477 4.383 1 96.44 134 SER B N 1
ATOM 2275 C CA . SER B 1 134 ? 13.078 -4.395 5.512 1 96.44 134 SER B CA 1
ATOM 2276 C C . SER B 1 134 ? 13.312 -3.672 6.836 1 96.44 134 SER B C 1
ATOM 2278 O O . SER B 1 134 ? 12.641 -3.951 7.828 1 96.44 134 SER B O 1
ATOM 2280 N N . LYS B 1 135 ? 14.234 -2.799 6.836 1 97.31 135 LYS B N 1
ATOM 2281 C CA . LYS B 1 135 ? 14.5 -2.01 8.039 1 97.31 135 LYS B CA 1
ATOM 2282 C C . LYS B 1 135 ? 13.297 -1.149 8.406 1 97.31 135 LYS B C 1
ATOM 2284 O O . LYS B 1 135 ? 12.906 -1.089 9.578 1 97.31 135 LYS B O 1
ATOM 2289 N N . MET B 1 136 ? 12.711 -0.482 7.418 1 97.81 136 MET B N 1
ATOM 2290 C CA . MET B 1 136 ? 11.523 0.332 7.664 1 97.81 136 MET B CA 1
ATOM 2291 C C . MET B 1 136 ? 10.398 -0.512 8.25 1 97.81 136 MET B C 1
ATOM 2293 O O . MET B 1 136 ? 9.742 -0.099 9.211 1 97.81 136 MET B O 1
ATOM 2297 N N . ASN B 1 137 ? 10.211 -1.621 7.641 1 96.12 137 ASN B N 1
ATOM 2298 C CA . ASN B 1 137 ? 9.164 -2.527 8.102 1 96.12 137 ASN B CA 1
ATOM 2299 C C . ASN B 1 137 ? 9.406 -2.979 9.539 1 96.12 137 ASN B C 1
ATOM 2301 O O . ASN B 1 137 ? 8.484 -2.951 10.359 1 96.12 137 ASN B O 1
ATOM 2305 N N . ARG B 1 138 ? 10.57 -3.373 9.859 1 95.5 138 ARG B N 1
ATOM 2306 C CA . ARG B 1 138 ? 10.922 -3.84 11.195 1 95.5 138 ARG B CA 1
ATOM 2307 C C . ARG B 1 138 ? 10.734 -2.734 12.227 1 95.5 138 ARG B C 1
ATOM 2309 O O . ARG B 1 138 ? 10.328 -3 13.359 1 95.5 138 ARG B O 1
ATOM 2316 N N . ASN B 1 139 ? 11.117 -1.554 11.844 1 96.31 139 ASN B N 1
ATOM 2317 C CA . ASN B 1 139 ? 11 -0.41 12.742 1 96.31 139 ASN B CA 1
ATOM 2318 C C . ASN B 1 139 ? 9.562 -0.213 13.219 1 96.31 139 ASN B C 1
ATOM 2320 O O . ASN B 1 139 ? 9.328 0.154 14.375 1 96.31 139 ASN B O 1
ATOM 2324 N N . VAL B 1 140 ? 8.594 -0.481 12.312 1 94.62 140 VAL B N 1
ATOM 2325 C CA . VAL B 1 140 ? 7.195 -0.24 12.633 1 94.62 140 VAL B CA 1
ATOM 2326 C C . VAL B 1 140 ? 6.59 -1.49 13.266 1 94.62 140 VAL B C 1
ATOM 2328 O O . VAL B 1 140 ? 5.742 -1.395 14.156 1 94.62 140 VAL B O 1
ATOM 2331 N N . GLN B 1 141 ? 6.926 -2.674 12.859 1 88.94 141 GLN B N 1
ATOM 2332 C CA . GLN B 1 141 ? 6.402 -3.932 13.383 1 88.94 141 GLN B CA 1
ATOM 2333 C C . GLN B 1 141 ? 6.719 -4.09 14.867 1 88.94 141 GLN B C 1
ATOM 2335 O O . GLN B 1 141 ? 5.941 -4.695 15.609 1 88.94 141 GLN B O 1
ATOM 2340 N N . LYS B 1 142 ? 7.77 -3.506 15.305 1 81.56 142 LYS B N 1
ATOM 2341 C CA . LYS B 1 142 ? 8.164 -3.566 16.703 1 81.56 142 LYS B CA 1
ATOM 2342 C C . LYS B 1 142 ? 7.191 -2.791 17.594 1 81.56 142 LYS B C 1
ATOM 2344 O O . LYS B 1 142 ? 7.129 -3.016 18.797 1 81.56 142 LYS B O 1
ATOM 2349 N N . LEU B 1 143 ? 6.43 -2.006 16.938 1 79.31 143 LEU B N 1
ATOM 2350 C CA . LEU B 1 143 ? 5.578 -1.108 17.719 1 79.31 143 LEU B CA 1
ATOM 2351 C C . LEU B 1 143 ? 4.109 -1.488 17.562 1 79.31 143 LEU B C 1
ATOM 2353 O O . LEU B 1 143 ? 3.246 -0.924 18.234 1 79.31 143 LEU B O 1
ATOM 2357 N N . ILE B 1 144 ? 3.824 -2.381 16.672 1 68.56 144 ILE B N 1
ATOM 2358 C CA . ILE B 1 144 ? 2.467 -2.881 16.5 1 68.56 144 ILE B CA 1
ATOM 2359 C C . ILE B 1 144 ? 2.225 -4.07 17.422 1 68.56 144 ILE B C 1
ATOM 2361 O O . ILE B 1 144 ? 3.123 -4.883 17.641 1 68.56 144 ILE B O 1
#

Secondary structure (DSSP, 8-state):
----GGG-HHHHHHHHHHHHHHHHHHHHGGGT--HHHHHHHHHHHHSSSEEHHHHHHHHT--HHHHHHHHHHHHHTTSEEEEE-SS-TT-EEEEE-HHHHHHHHHHHHHHHHHHHHHTTT--HHHHHHHHHHHHHHHHHHHTT-/----GGG-HHHHHHHHHHHHHHHHHHHHGGGT--HHHHHHHHHHHHSSSEEHHHHHHHHT--HHHHHHHHHHHHHTTSEEEEE-SS-TT-EEEEE-HHHHHHHHHHHHHHHHHHHHHTTT--HHHHHHHHHHHHHHHHHHHTT-

InterPro domains:
  IPR000835 MarR-type HTH domain [PF01047] (35-91)
  IPR000835 MarR-type HTH domain [PR00598] (50-66)
  IPR000835 MarR-type HTH domain [PR00598] (67-82)
  IPR000835 MarR-type HTH domain [PR00598] (86-102)
  IPR000835 MarR-type HTH domain [PR00598] (116-136)
  IPR000835 MarR-type HTH domain [PS50995] (6-138)
  IPR000835 MarR-type HTH domain [SM00347] (26-126)
  IPR023187 Transcriptional regulator MarR-type, conserved site [PS01117] (65-99)
  IPR036388 Winged helix-like DNA-binding domain superfamily [G3DSA:1.10.10.10] (1-143)
  IPR036390 Winged helix DNA-binding domain superfamily [SSF46785] (6-142)

Foldseek 3Di:
DDDDPVNDVVVVVVVVVVVLLVVLQVVCVVVVAHPVLVLVLVVCLVPFWDWLVRSCVVVVDDSVVSVVSLVVCVVVVQWDWDADPVHNPIIIIGGDPNNNVVCVVVVVVVVVSVCVVCPPPDPVNVVVVVVVVVVVVVVVVVVD/DDDDPVNDVVVVVVVVVVVLLVVLQVVCVVVVAHPVLVLVLVVCLVPFWDWLVRSCVVVVDDSVVSVVSLVVCVVVVQWDWDADPVHNPIIIIGGDPNNNVVCVVVVVVVVVSVCVVCPPPDPVNVVVVVVVVVVVVVVVVVVD